Protein AF-A0A7V3LJL8-F1 (afdb_monomer)

Nearest PDB structures (foldseek):
  1vhk-assembly3_C  TM=8.550E-01  e=1.573E-13  Bacillus subtilis
  4l69-assembly1_A-2  TM=7.587E-01  e=9.728E-15  Mycobacterium tuberculosis
  5vm8-assembly3_A  TM=7.922E-01  e=2.426E-13  Neisseria gonorrhoeae
  4e8b-assembly1_A  TM=8.098E-01  e=1.071E-12  Escherichia coli K-12
  5o96-assembly4_G  TM=8.248E-01  e=3.689E-12  Legionella pneumophila

Structure (mmCIF, N/CA/C/O backbone):
data_AF-A0A7V3LJL8-F1
#
_entry.id   AF-A0A7V3LJL8-F1
#
loop_
_atom_site.group_PDB
_atom_site.id
_atom_site.type_symbol
_atom_site.label_atom_id
_atom_site.label_alt_id
_atom_site.label_comp_id
_atom_site.label_asym_id
_atom_site.label_entity_id
_atom_site.label_seq_id
_atom_site.pdbx_PDB_ins_code
_atom_site.Cartn_x
_atom_site.Cartn_y
_atom_site.Cartn_z
_atom_site.occupancy
_atom_site.B_iso_or_equiv
_atom_site.auth_seq_id
_atom_site.auth_comp_id
_atom_site.auth_asym_id
_atom_site.auth_atom_id
_atom_site.pdbx_PDB_model_num
ATOM 1 N N . MET A 1 1 ? -25.987 12.027 4.371 1.00 33.78 1 MET A N 1
ATOM 2 C CA . MET A 1 1 ? -24.586 12.313 4.000 1.00 33.78 1 MET A CA 1
ATOM 3 C C . MET A 1 1 ? -23.706 11.423 4.854 1.00 33.78 1 MET A C 1
ATOM 5 O O . MET A 1 1 ? -23.723 11.593 6.065 1.00 33.78 1 MET A O 1
ATOM 9 N N . ALA A 1 2 ? -23.038 10.425 4.272 1.00 43.59 2 ALA A N 1
ATOM 10 C CA . ALA A 1 2 ? -22.059 9.642 5.019 1.00 43.59 2 ALA A CA 1
ATOM 11 C C . ALA A 1 2 ? -20.874 10.567 5.322 1.00 43.59 2 ALA A C 1
ATOM 13 O O . ALA A 1 2 ? -20.178 10.996 4.404 1.00 43.59 2 ALA A O 1
ATOM 14 N N . GLY A 1 3 ? -20.735 10.969 6.585 1.00 59.78 3 GLY A N 1
ATOM 15 C CA . GLY A 1 3 ? -19.611 11.782 7.033 1.00 59.78 3 GLY A CA 1
ATOM 16 C C . GLY A 1 3 ? -18.292 11.046 6.811 1.00 59.78 3 GLY A C 1
ATOM 17 O O . GLY A 1 3 ? -18.249 9.816 6.769 1.00 59.78 3 GLY A O 1
ATOM 18 N N . PHE A 1 4 ? -17.217 11.811 6.658 1.00 69.56 4 PHE A N 1
ATOM 19 C CA . PHE A 1 4 ? -15.859 11.284 6.668 1.00 69.56 4 PHE A CA 1
ATOM 20 C C . PHE A 1 4 ? -15.639 10.469 7.954 1.00 69.56 4 PHE A C 1
ATOM 22 O O . PHE A 1 4 ? -15.676 11.027 9.049 1.00 69.56 4 PHE A O 1
ATOM 29 N N . CYS A 1 5 ? -15.453 9.154 7.819 1.00 84.81 5 CYS A N 1
ATOM 30 C CA . CYS A 1 5 ? -15.129 8.264 8.930 1.00 84.81 5 CYS A CA 1
ATOM 31 C C . CYS A 1 5 ? -13.628 7.949 8.858 1.00 84.81 5 CYS A C 1
ATOM 33 O O . CYS A 1 5 ? -13.206 7.296 7.897 1.00 84.81 5 CYS A O 1
ATOM 35 N N . PRO A 1 6 ? -12.805 8.448 9.795 1.00 90.50 6 PRO A N 1
ATOM 36 C CA . PRO A 1 6 ? -11.363 8.258 9.740 1.00 90.50 6 PRO A CA 1
ATOM 37 C C . PRO A 1 6 ? -10.992 6.793 9.958 1.00 90.50 6 PRO A C 1
ATOM 39 O O . PRO A 1 6 ? -11.609 6.113 10.776 1.00 90.50 6 PRO A O 1
ATOM 42 N N . ARG A 1 7 ? -9.957 6.325 9.254 1.00 91.81 7 ARG A N 1
ATOM 43 C CA . ARG A 1 7 ? -9.469 4.946 9.325 1.00 91.81 7 ARG A CA 1
ATOM 44 C C . ARG A 1 7 ? -8.076 4.873 9.941 1.00 91.81 7 ARG A C 1
ATOM 46 O O . ARG A 1 7 ? -7.181 5.620 9.546 1.00 91.81 7 ARG A O 1
ATOM 53 N N . PHE A 1 8 ? -7.890 3.934 10.860 1.00 91.44 8 PHE A N 1
ATOM 54 C CA . PHE A 1 8 ? -6.615 3.637 11.510 1.00 91.44 8 PHE A CA 1
ATOM 55 C C . PHE A 1 8 ? -6.214 2.181 11.266 1.00 91.44 8 PHE A C 1
ATOM 57 O O . PHE A 1 8 ? -7.071 1.319 11.081 1.00 91.44 8 PHE A O 1
ATOM 64 N N . PHE A 1 9 ? -4.912 1.908 11.273 1.00 88.00 9 PHE A N 1
ATOM 65 C CA . PHE A 1 9 ? -4.371 0.552 11.193 1.00 88.00 9 PHE A CA 1
ATOM 66 C C . PHE A 1 9 ? -3.756 0.208 12.551 1.00 88.00 9 PHE A C 1
ATOM 68 O O . PHE A 1 9 ? -2.971 0.995 13.078 1.00 88.00 9 PHE A O 1
ATOM 75 N N . VAL A 1 10 ? -4.109 -0.943 13.123 1.00 85.00 10 VAL A N 1
ATOM 76 C CA . VAL A 1 10 ? -3.563 -1.411 14.410 1.00 85.00 10 VAL A CA 1
ATOM 77 C C . VAL A 1 10 ? -2.999 -2.826 14.272 1.00 85.00 10 VAL A C 1
ATOM 79 O O . VAL A 1 10 ? -3.445 -3.604 13.429 1.00 85.00 10 VAL A O 1
ATOM 82 N N . GLY A 1 11 ? -2.009 -3.155 15.104 1.00 70.25 11 GLY A N 1
ATOM 83 C CA . GLY A 1 11 ? -1.205 -4.377 14.977 1.00 70.25 11 GLY A CA 1
ATOM 84 C C . GLY A 1 11 ? 0.049 -4.162 14.126 1.00 70.25 11 GLY A C 1
ATOM 85 O O . GLY A 1 11 ? 0.432 -3.019 13.867 1.00 70.25 11 GLY A O 1
ATOM 86 N N . GLU A 1 12 ? 0.705 -5.247 13.704 1.00 51.09 12 GLU A N 1
ATOM 87 C CA . GLU A 1 12 ? 1.819 -5.183 12.750 1.00 51.09 12 GLU A CA 1
ATOM 88 C C . GLU A 1 12 ? 1.298 -4.727 11.384 1.00 51.09 12 GLU A C 1
ATOM 90 O O . GLU A 1 12 ? 0.980 -5.504 10.486 1.00 51.09 12 GLU A O 1
ATOM 95 N N . VAL A 1 13 ? 1.180 -3.413 11.226 1.00 46.38 13 VAL A N 1
ATOM 96 C CA . VAL A 1 13 ? 1.091 -2.789 9.915 1.00 46.38 13 VAL A CA 1
ATOM 97 C C . VAL A 1 13 ? 2.431 -3.087 9.266 1.00 46.38 13 VAL A C 1
ATOM 99 O O . VAL A 1 13 ? 3.450 -2.697 9.830 1.00 46.38 13 VAL A O 1
ATOM 102 N N . GLY A 1 14 ? 2.439 -3.814 8.148 1.00 42.78 14 GLY A N 1
ATOM 103 C CA . GLY A 1 14 ? 3.633 -4.217 7.402 1.00 42.78 14 GLY A CA 1
ATOM 104 C C . GLY A 1 14 ? 4.464 -3.034 6.893 1.00 42.78 14 GLY A C 1
ATOM 105 O O . GLY A 1 14 ? 4.612 -2.833 5.696 1.00 42.78 14 GLY A O 1
ATOM 106 N N . ALA A 1 15 ? 5.051 -2.271 7.811 1.00 36.53 15 ALA A N 1
ATOM 107 C CA . ALA A 1 15 ? 6.138 -1.327 7.614 1.00 36.53 15 ALA A CA 1
ATOM 108 C C . ALA A 1 15 ? 7.482 -2.074 7.534 1.00 36.53 15 ALA A C 1
ATOM 110 O O . ALA A 1 15 ? 8.538 -1.512 7.823 1.00 36.53 15 ALA A O 1
ATOM 111 N N . GLY A 1 16 ? 7.431 -3.362 7.184 1.00 42.03 16 GLY A N 1
ATOM 112 C CA . GLY A 1 16 ? 8.593 -4.196 6.977 1.00 42.03 16 GLY A CA 1
ATOM 113 C C . GLY A 1 16 ? 9.405 -3.714 5.782 1.00 42.03 16 GLY A C 1
ATOM 114 O O . GLY A 1 16 ? 8.912 -3.044 4.868 1.00 42.03 16 GLY A O 1
ATOM 115 N N . ARG A 1 17 ? 10.686 -4.077 5.810 1.00 45.56 17 ARG A N 1
ATOM 116 C CA . ARG A 1 17 ? 11.587 -4.070 4.656 1.00 45.56 17 ARG A CA 1
ATOM 117 C C . ARG A 1 17 ? 10.858 -4.674 3.448 1.00 45.56 17 ARG A C 1
ATOM 119 O O . ARG A 1 17 ? 10.002 -5.540 3.623 1.00 45.56 17 ARG A O 1
ATOM 126 N N . PHE A 1 18 ? 11.173 -4.203 2.239 1.00 52.50 18 PHE A N 1
ATOM 127 C CA . PHE A 1 18 ? 10.646 -4.835 1.027 1.00 52.50 18 PHE A CA 1
ATOM 128 C C . PHE A 1 18 ? 10.896 -6.346 1.136 1.00 52.50 18 PHE A C 1
ATOM 130 O O . PHE A 1 18 ? 12.023 -6.709 1.482 1.00 52.50 18 PHE A O 1
ATOM 137 N N . PRO A 1 19 ? 9.866 -7.192 0.983 1.00 53.38 19 PRO A N 1
ATOM 138 C CA . PRO A 1 19 ? 9.959 -8.579 1.409 1.00 53.38 19 PRO A CA 1
ATOM 139 C C . PRO A 1 19 ? 11.101 -9.298 0.685 1.00 53.38 19 PRO A C 1
ATOM 141 O O . PRO A 1 19 ? 11.120 -9.357 -0.545 1.00 53.38 19 PRO A O 1
ATOM 144 N N . GLU A 1 20 ? 12.052 -9.828 1.460 1.00 50.09 20 GLU A N 1
ATOM 145 C CA . GLU A 1 20 ? 13.014 -10.823 0.980 1.00 50.09 20 GLU A CA 1
ATOM 146 C C . GLU A 1 20 ? 12.287 -12.171 0.831 1.00 50.09 20 GLU A C 1
ATOM 148 O O . GLU A 1 20 ? 11.400 -12.471 1.632 1.00 50.09 20 GLU A O 1
ATOM 153 N N . GLU A 1 21 ? 12.651 -12.899 -0.233 1.00 45.06 21 GLU A N 1
ATOM 154 C CA . GLU A 1 21 ? 12.416 -14.307 -0.638 1.00 45.06 21 GLU A CA 1
ATOM 155 C C . GLU A 1 21 ? 11.093 -15.021 -0.252 1.00 45.06 21 GLU A C 1
ATOM 157 O O . GLU A 1 21 ? 10.469 -15.634 -1.115 1.00 45.06 21 GLU A O 1
ATOM 162 N N . GLU A 1 22 ? 10.599 -14.903 0.982 1.00 33.22 22 GLU A N 1
ATOM 163 C CA . GLU A 1 22 ? 9.463 -15.658 1.540 1.00 33.22 22 GLU A CA 1
ATOM 164 C C . GLU A 1 22 ? 8.326 -14.783 2.118 1.00 33.22 22 GLU A C 1
ATOM 166 O O . GLU A 1 22 ? 7.258 -15.295 2.450 1.00 33.22 22 GLU A O 1
ATOM 171 N N . ALA A 1 23 ? 8.501 -13.458 2.217 1.00 49.03 23 ALA A N 1
ATOM 172 C CA . ALA A 1 23 ? 7.589 -12.574 2.966 1.00 49.03 23 ALA A CA 1
ATOM 173 C C . ALA A 1 23 ? 6.604 -11.754 2.108 1.00 49.03 23 ALA A C 1
ATOM 175 O O . ALA A 1 23 ? 5.991 -10.798 2.594 1.00 49.03 23 ALA A O 1
ATOM 176 N N . TRP A 1 24 ? 6.447 -12.073 0.819 1.00 51.16 24 TRP A N 1
ATOM 177 C CA . TRP A 1 24 ? 5.453 -11.387 -0.007 1.00 51.16 24 TRP A CA 1
ATOM 178 C C . TRP A 1 24 ? 4.052 -11.729 0.499 1.00 51.16 24 TRP A C 1
ATOM 180 O O . TRP A 1 24 ? 3.713 -12.916 0.521 1.00 51.16 24 TRP A O 1
ATOM 190 N N . PRO A 1 25 ? 3.206 -10.734 0.845 1.00 49.41 25 PRO A N 1
ATOM 191 C CA . PRO A 1 25 ? 1.831 -11.007 1.230 1.00 49.41 25 PRO A CA 1
ATOM 192 C C . PRO A 1 25 ? 1.204 -11.899 0.165 1.00 49.41 25 PRO A C 1
ATOM 194 O O . PRO A 1 25 ? 1.358 -11.631 -1.038 1.00 49.41 25 PRO A O 1
ATOM 197 N N . ALA A 1 26 ? 0.548 -12.983 0.583 1.00 47.81 26 ALA A N 1
ATOM 198 C CA . ALA A 1 26 ? -0.178 -13.829 -0.349 1.00 47.81 26 ALA A CA 1
ATOM 199 C C . ALA A 1 26 ? -1.058 -12.920 -1.217 1.00 47.81 26 ALA A C 1
ATOM 201 O O . ALA A 1 26 ? -1.724 -12.011 -0.703 1.00 47.81 26 ALA A O 1
ATOM 202 N N . ALA A 1 27 ? -1.009 -13.104 -2.541 1.00 50.69 27 ALA A N 1
ATOM 203 C CA . ALA A 1 27 ? -2.066 -12.542 -3.366 1.00 50.69 27 ALA A CA 1
ATOM 204 C C . ALA A 1 27 ? -3.384 -13.014 -2.745 1.00 50.69 27 ALA A C 1
ATOM 206 O O . ALA A 1 27 ? -3.452 -14.156 -2.284 1.00 50.69 27 ALA A O 1
ATOM 207 N N . LEU A 1 28 ? -4.401 -12.151 -2.689 1.00 49.66 28 LEU A N 1
ATOM 208 C CA . LEU A 1 28 ? -5.755 -12.554 -2.296 1.00 49.66 28 LEU A CA 1
ATOM 209 C C . LEU A 1 28 ? -6.345 -13.398 -3.444 1.00 49.66 28 LEU A C 1
ATOM 211 O O . LEU A 1 28 ? -7.325 -13.032 -4.089 1.00 49.66 28 LEU A O 1
ATOM 215 N N . GLY A 1 29 ? -5.635 -14.472 -3.776 1.00 37.47 29 GLY A N 1
ATOM 216 C CA . GLY A 1 29 ? -5.977 -15.499 -4.718 1.00 37.47 29 GLY A CA 1
ATOM 217 C C . GLY A 1 29 ? -6.835 -16.496 -3.974 1.00 37.47 29 GLY A C 1
ATOM 218 O O . GLY A 1 29 ? -6.430 -17.046 -2.955 1.00 37.47 29 GLY A O 1
ATOM 219 N N . ASP A 1 30 ? -8.011 -16.691 -4.543 1.00 34.47 30 ASP A N 1
ATOM 220 C CA . ASP A 1 30 ? -9.077 -17.569 -4.106 1.00 34.47 30 ASP A CA 1
ATOM 221 C C . ASP A 1 30 ? -9.997 -16.994 -3.018 1.00 34.47 30 ASP A C 1
ATOM 223 O O . ASP A 1 30 ? -9.711 -16.924 -1.824 1.00 34.47 30 ASP A O 1
ATOM 227 N N . SER A 1 31 ? -11.190 -16.622 -3.478 1.00 37.78 31 SER A N 1
ATOM 228 C CA . SER A 1 31 ? -12.394 -16.272 -2.718 1.00 37.78 31 SER A CA 1
ATOM 229 C C . SER A 1 31 ? -12.938 -17.428 -1.855 1.00 37.78 31 SER A C 1
ATOM 231 O O . SER A 1 31 ? -14.124 -17.463 -1.542 1.00 37.78 31 SER A O 1
ATOM 233 N N . SER A 1 32 ? -12.088 -18.386 -1.487 1.00 36.09 32 SER A N 1
ATOM 234 C CA . SER A 1 32 ? -12.390 -19.541 -0.643 1.00 36.09 32 SER A CA 1
ATOM 235 C C . SER A 1 32 ? -11.765 -19.438 0.753 1.00 36.09 32 SER A C 1
ATOM 237 O O . SER A 1 32 ? -12.108 -20.236 1.625 1.00 36.09 32 SER A O 1
ATOM 239 N N . MET A 1 33 ? -10.923 -18.431 1.028 1.00 40.50 33 MET A N 1
ATOM 240 C CA . MET A 1 33 ? -10.565 -18.105 2.408 1.00 40.50 33 MET A CA 1
ATOM 241 C C . MET A 1 33 ? -11.749 -17.414 3.078 1.00 40.50 33 MET A C 1
ATOM 243 O O . MET A 1 33 ? -11.857 -16.188 3.097 1.00 40.50 33 MET A O 1
ATOM 247 N N . SER A 1 34 ? -12.642 -18.221 3.656 1.00 43.00 34 SER A N 1
ATOM 248 C CA . SER A 1 34 ? -13.431 -17.777 4.798 1.00 43.00 34 SER A CA 1
ATOM 249 C C . SER A 1 34 ? -12.449 -17.116 5.757 1.00 43.00 34 SER A C 1
ATOM 251 O O . SER A 1 34 ? -11.537 -17.788 6.238 1.00 43.00 34 SER A O 1
ATOM 253 N N . ASP A 1 35 ? -12.570 -15.806 5.961 1.00 54.34 35 ASP A N 1
ATOM 254 C CA . ASP A 1 35 ? -11.758 -15.050 6.909 1.00 54.34 35 ASP A CA 1
ATOM 255 C C . ASP A 1 35 ? -12.125 -15.541 8.322 1.00 54.34 35 ASP A C 1
ATOM 257 O O . ASP A 1 35 ? -12.923 -14.930 9.033 1.00 54.34 35 ASP A O 1
ATOM 261 N N . SER A 1 36 ? -11.589 -16.715 8.676 1.00 55.03 36 SER A N 1
ATOM 262 C CA . SER A 1 36 ? -11.795 -17.464 9.917 1.00 55.03 36 SER A CA 1
ATOM 263 C C . SER A 1 36 ? -11.071 -16.820 11.092 1.00 55.03 36 SER A C 1
ATOM 265 O O . SER A 1 36 ? -10.983 -17.411 12.169 1.00 55.03 36 SER A O 1
ATOM 267 N N . SER A 1 37 ? -10.522 -15.621 10.882 1.00 66.94 37 SER A N 1
ATOM 268 C CA . SER A 1 37 ? -10.014 -14.777 11.946 1.00 66.94 37 SER A CA 1
ATOM 269 C C . SER A 1 37 ? -11.141 -14.560 12.958 1.00 66.94 37 SER A C 1
ATOM 271 O O . SER A 1 37 ? -12.260 -14.213 12.551 1.00 66.94 37 SER A O 1
ATOM 273 N N . PRO A 1 38 ? -10.876 -14.776 14.258 1.00 80.81 38 PRO A N 1
ATOM 274 C CA . PRO A 1 38 ? -11.886 -14.596 15.287 1.00 80.81 38 PRO A CA 1
ATOM 275 C C . PRO A 1 38 ? -12.440 -13.172 15.223 1.00 80.81 38 PRO A C 1
ATOM 277 O O . PRO A 1 38 ? -11.699 -12.218 14.977 1.00 80.81 38 PRO A O 1
ATOM 280 N N . ASP A 1 39 ? -13.748 -13.028 15.431 1.00 88.00 39 ASP A N 1
ATOM 281 C CA . ASP A 1 39 ? -14.355 -11.710 15.575 1.00 88.00 39 ASP A CA 1
ATOM 282 C C . ASP A 1 39 ? -13.770 -11.026 16.818 1.00 88.00 39 ASP A C 1
ATOM 284 O O . ASP A 1 39 ? -13.850 -11.548 17.931 1.00 88.00 39 ASP A O 1
ATOM 288 N N . LEU A 1 40 ? -13.142 -9.869 16.608 1.00 92.00 40 LEU A N 1
ATOM 289 C CA . LEU A 1 40 ? -12.489 -9.084 17.655 1.00 92.00 40 LEU A CA 1
ATOM 290 C C . LEU A 1 40 ? -13.421 -8.015 18.246 1.00 92.00 40 LEU A C 1
ATOM 292 O O . LEU A 1 40 ? -12.968 -7.146 18.991 1.00 92.00 40 LEU A O 1
ATOM 296 N N . THR A 1 41 ? -14.713 -8.043 17.914 1.00 94.12 41 THR A N 1
ATOM 297 C CA . THR A 1 41 ? -15.715 -7.133 18.478 1.00 94.12 41 THR A CA 1
ATOM 298 C C . THR A 1 41 ? -15.661 -7.131 20.013 1.00 94.12 41 THR A C 1
ATOM 300 O O . THR A 1 41 ? -15.602 -8.176 20.657 1.00 94.12 41 THR A O 1
ATOM 303 N N . GLY A 1 42 ? -15.657 -5.936 20.606 1.00 92.94 42 GLY A N 1
ATOM 304 C CA . GLY A 1 42 ? -15.509 -5.706 22.043 1.00 92.94 42 GLY A CA 1
ATOM 305 C C . GLY A 1 42 ? -14.062 -5.563 22.529 1.00 92.94 42 GLY A C 1
ATOM 306 O O . GLY A 1 42 ? -13.857 -5.147 23.667 1.00 92.94 42 GLY A O 1
ATOM 307 N N . GLN A 1 43 ? -13.057 -5.861 21.699 1.00 93.88 43 GLN A N 1
ATOM 308 C CA . GLN A 1 43 ? -11.651 -5.665 22.068 1.00 93.88 43 GLN A CA 1
ATOM 309 C C . GLN A 1 43 ? -11.210 -4.204 21.926 1.00 93.88 43 GLN A C 1
ATOM 311 O O . GLN A 1 43 ? -11.778 -3.428 21.152 1.00 93.88 43 GLN A O 1
ATOM 316 N N . GLU A 1 44 ? -10.157 -3.844 22.660 1.00 93.62 44 GLU A N 1
ATOM 317 C CA . GLU A 1 44 ? -9.528 -2.528 22.599 1.00 93.62 44 GLU A CA 1
ATOM 318 C C . GLU A 1 44 ? -8.121 -2.597 22.015 1.00 93.62 44 GLU A C 1
ATOM 320 O O . GLU A 1 44 ? -7.334 -3.483 22.350 1.00 93.62 44 GLU A O 1
ATOM 325 N N . PHE A 1 45 ? -7.776 -1.596 21.209 1.00 93.44 45 PHE A N 1
ATOM 326 C CA . PHE A 1 45 ? -6.439 -1.430 20.652 1.00 93.44 45 PHE A CA 1
ATOM 327 C C . PHE A 1 45 ? -5.901 -0.037 20.957 1.00 93.44 45 PHE A C 1
ATOM 329 O O . PHE A 1 45 ? -6.626 0.957 20.881 1.00 93.44 45 PHE A O 1
ATOM 336 N N . ALA A 1 46 ? -4.613 0.042 21.287 1.00 91.81 46 ALA A N 1
ATOM 337 C CA . ALA A 1 46 ? -3.911 1.314 21.384 1.00 91.81 46 ALA A CA 1
ATOM 338 C C . ALA A 1 46 ? -3.527 1.800 19.980 1.00 91.81 46 ALA A C 1
ATOM 340 O O . ALA A 1 46 ? -2.987 1.038 19.176 1.00 91.81 46 ALA A O 1
ATOM 341 N N . LEU A 1 47 ? -3.783 3.075 19.694 1.00 89.56 47 LEU A N 1
ATOM 342 C CA . LEU A 1 47 ? -3.274 3.716 18.488 1.00 89.56 47 LEU A CA 1
ATOM 343 C C . LEU A 1 47 ? -1.775 3.990 18.642 1.00 89.56 47 LEU A C 1
ATOM 345 O O . LEU A 1 47 ? -1.298 4.350 19.720 1.00 89.56 47 LEU A O 1
ATOM 349 N N . SER A 1 48 ? -1.034 3.868 17.539 1.00 86.31 48 SER A N 1
ATOM 350 C CA . SER A 1 48 ? 0.367 4.294 17.487 1.00 86.31 48 SER A CA 1
ATOM 351 C C . SER A 1 48 ? 0.493 5.789 17.805 1.00 86.31 48 SER A C 1
ATOM 353 O O . SER A 1 48 ? -0.450 6.554 17.602 1.00 86.31 48 SER A O 1
ATOM 355 N N . GLY A 1 49 ? 1.663 6.249 18.264 1.00 84.94 49 GLY A N 1
ATOM 356 C CA . GLY A 1 49 ? 1.859 7.662 18.624 1.00 84.94 49 GLY A CA 1
ATOM 357 C C . GLY A 1 49 ? 1.518 8.644 17.491 1.00 84.94 49 GLY A C 1
ATOM 358 O O . GLY A 1 49 ? 0.963 9.716 17.740 1.00 84.94 49 GLY A O 1
ATOM 359 N N . THR A 1 50 ? 1.777 8.264 16.236 1.00 82.62 50 THR A N 1
ATOM 360 C CA . THR A 1 50 ? 1.406 9.055 15.053 1.00 82.62 50 THR A CA 1
ATOM 361 C C . THR A 1 50 ? -0.101 9.070 14.810 1.00 82.62 50 THR A C 1
ATOM 363 O O . THR A 1 50 ? -0.658 10.136 14.547 1.00 82.62 50 THR A O 1
ATOM 366 N N . ASP A 1 51 ? -0.773 7.925 14.942 1.00 87.62 51 ASP A N 1
ATOM 367 C CA . ASP A 1 51 ? -2.221 7.813 14.732 1.00 87.62 51 ASP A CA 1
ATOM 368 C C . ASP A 1 51 ? -3.009 8.482 15.862 1.00 87.62 51 ASP A C 1
ATOM 370 O O . ASP A 1 51 ? -3.985 9.183 15.604 1.00 87.62 51 ASP A O 1
ATOM 374 N N . ALA A 1 52 ? -2.525 8.368 17.098 1.00 89.50 52 ALA A N 1
ATOM 375 C CA . ALA A 1 52 ? -3.031 9.080 18.264 1.00 89.50 52 ALA A CA 1
ATOM 376 C C . ALA A 1 52 ? -2.941 10.605 18.080 1.00 89.50 52 ALA A C 1
ATOM 378 O O . ALA A 1 52 ? -3.916 11.327 18.302 1.00 89.50 52 ALA A O 1
ATOM 379 N N . HIS A 1 53 ? -1.785 11.107 17.628 1.00 87.12 53 HIS A N 1
ATOM 380 C CA . HIS A 1 53 ? -1.616 12.528 17.326 1.00 87.12 53 HIS A CA 1
ATOM 381 C C . HIS A 1 53 ? -2.566 12.981 16.211 1.00 87.12 53 HIS A C 1
ATOM 383 O O . HIS A 1 53 ? -3.221 14.015 16.346 1.00 87.12 53 HIS A O 1
ATOM 389 N N . HIS A 1 54 ? -2.677 12.205 15.129 1.00 86.50 54 HIS A N 1
ATOM 390 C CA . HIS A 1 54 ? -3.579 12.511 14.022 1.00 86.50 54 HIS A CA 1
ATOM 391 C C . HIS A 1 54 ? -5.046 12.566 14.483 1.00 86.50 54 HIS A C 1
ATOM 393 O O . HIS A 1 54 ? -5.734 13.552 14.214 1.00 86.50 54 HIS A O 1
ATOM 399 N N . ALA A 1 55 ? -5.496 11.576 15.260 1.00 88.44 55 ALA A N 1
ATOM 400 C CA . ALA A 1 55 ? -6.844 11.516 15.818 1.00 88.44 55 ALA A CA 1
ATOM 401 C C . ALA A 1 55 ? -7.178 12.750 16.675 1.00 88.44 55 ALA A C 1
ATOM 403 O O . ALA A 1 55 ? -8.192 13.406 16.447 1.00 88.44 55 ALA A O 1
ATOM 404 N N . LEU A 1 56 ? -6.312 13.109 17.628 1.00 90.62 56 LEU A N 1
ATOM 405 C CA . LEU A 1 56 ? -6.616 14.158 18.608 1.00 90.62 56 LEU A CA 1
ATOM 406 C C . LEU A 1 56 ? -6.299 15.580 18.133 1.00 90.62 56 LEU A C 1
ATOM 408 O O . LEU A 1 56 ? -6.984 16.527 18.518 1.00 90.62 56 LEU A O 1
ATOM 412 N N . ARG A 1 57 ? -5.231 15.775 17.352 1.00 88.31 57 ARG A N 1
ATOM 413 C CA . ARG A 1 57 ? -4.738 17.120 16.998 1.00 88.31 57 ARG A CA 1
ATOM 414 C C . ARG A 1 57 ? -5.192 17.575 15.621 1.00 88.31 57 ARG A C 1
ATOM 416 O O . ARG A 1 57 ? -5.505 18.754 15.460 1.00 88.31 57 ARG A O 1
ATOM 423 N N . VAL A 1 58 ? -5.245 16.659 14.657 1.00 87.19 58 VAL A N 1
ATOM 424 C CA . VAL A 1 58 ? -5.624 16.974 13.273 1.00 87.19 58 VAL A CA 1
ATOM 425 C C . VAL A 1 58 ? -7.127 16.807 13.092 1.00 87.19 58 VAL A C 1
ATOM 427 O O . VAL A 1 58 ? -7.810 17.768 12.752 1.00 87.19 58 VAL A O 1
ATOM 430 N N . LEU A 1 59 ? -7.648 15.618 13.402 1.00 88.56 59 LEU A N 1
ATOM 431 C CA . LEU A 1 59 ? -9.072 15.299 13.267 1.00 88.56 59 LEU A CA 1
ATOM 432 C C . LEU A 1 59 ? -9.916 15.797 14.446 1.00 88.56 59 LEU A C 1
ATOM 434 O O . LEU A 1 59 ? -11.126 15.945 14.310 1.00 88.56 59 LEU A O 1
ATOM 438 N N . ARG A 1 60 ? -9.271 16.101 15.582 1.00 91.06 60 ARG A N 1
ATOM 439 C CA . ARG A 1 60 ? -9.901 16.619 16.811 1.00 91.06 60 ARG A CA 1
ATOM 440 C C . ARG A 1 60 ? -11.003 15.710 17.361 1.00 91.06 60 ARG A C 1
ATOM 442 O O . ARG A 1 60 ? -11.973 16.205 17.936 1.00 91.06 60 ARG A O 1
ATOM 449 N N . LEU A 1 61 ? -10.819 14.401 17.200 1.00 90.88 61 LEU A N 1
ATOM 450 C CA . LEU A 1 61 ? -11.726 13.390 17.722 1.00 90.88 61 LEU A CA 1
ATOM 451 C C . LEU A 1 61 ? -11.741 13.413 19.254 1.00 90.88 61 LEU A C 1
ATOM 453 O O . LEU A 1 61 ? -10.731 13.690 19.908 1.00 90.88 61 LEU A O 1
ATOM 457 N N . ARG A 1 62 ? -12.899 13.102 19.822 1.00 91.00 62 ARG A N 1
ATOM 458 C CA . ARG A 1 62 ? -13.170 12.999 21.255 1.00 91.00 62 ARG A CA 1
ATOM 459 C C . ARG A 1 62 ? -13.589 11.577 21.603 1.00 91.00 62 ARG A C 1
ATOM 461 O O . ARG A 1 62 ? -13.953 10.788 20.736 1.00 91.00 62 ARG A O 1
ATOM 468 N N . GLY A 1 63 ? -13.549 11.252 22.894 1.00 92.94 63 GLY A N 1
ATOM 469 C CA . GLY A 1 63 ? -14.095 9.986 23.373 1.00 92.94 63 GLY A CA 1
ATOM 470 C C . GLY A 1 63 ? -15.562 9.836 22.959 1.00 92.94 63 GLY A C 1
ATOM 471 O O . GLY A 1 63 ? -16.350 10.761 23.148 1.00 92.94 63 GLY A O 1
ATOM 472 N N . GLY A 1 64 ? -15.902 8.686 22.384 1.00 92.38 64 GLY A N 1
ATOM 473 C CA . GLY A 1 64 ? -17.205 8.386 21.793 1.00 92.38 64 GLY A CA 1
ATOM 474 C C . GLY A 1 64 ? -17.294 8.624 20.282 1.00 92.38 64 GLY A C 1
ATOM 475 O O . GLY A 1 64 ? -18.204 8.080 19.658 1.00 92.38 64 GLY A O 1
ATOM 476 N N . ASP A 1 65 ? -16.359 9.364 19.674 1.00 94.25 65 ASP A N 1
ATOM 477 C CA . ASP A 1 65 ? -16.375 9.583 18.225 1.00 94.25 65 ASP A CA 1
ATOM 478 C C . ASP A 1 65 ? -16.094 8.281 17.466 1.00 94.25 65 ASP A C 1
ATOM 480 O O . ASP A 1 65 ? -15.268 7.458 17.874 1.00 94.25 65 ASP A O 1
ATOM 484 N N . MET A 1 66 ? -16.789 8.106 16.341 1.00 94.81 66 MET A N 1
ATOM 485 C CA . MET A 1 66 ? -16.674 6.917 15.503 1.00 94.81 66 MET A CA 1
ATOM 486 C C . MET A 1 66 ? -15.448 6.974 14.587 1.00 94.81 66 MET A C 1
ATOM 488 O O . MET A 1 66 ? -15.120 8.013 14.012 1.00 94.81 66 MET A O 1
ATOM 492 N N . CYS A 1 67 ? -14.820 5.820 14.393 1.00 94.06 67 CYS A N 1
ATOM 493 C CA . CYS A 1 67 ? -13.764 5.603 13.414 1.00 94.06 67 CYS A CA 1
ATOM 494 C C . CYS A 1 67 ? -13.843 4.188 12.821 1.00 94.06 67 CYS A C 1
ATOM 496 O O . CYS A 1 67 ? -14.642 3.350 13.240 1.00 94.06 67 CYS A O 1
ATOM 498 N N . GLU A 1 68 ? -13.012 3.926 11.819 1.00 94.44 68 GLU A N 1
ATOM 499 C CA . GLU A 1 68 ? -12.758 2.596 11.281 1.00 94.44 68 GLU A CA 1
ATOM 500 C C . GLU A 1 68 ? -11.372 2.122 11.728 1.00 94.44 68 GLU A C 1
ATOM 502 O O . GLU A 1 68 ? -10.406 2.889 11.740 1.00 94.44 68 GLU A O 1
ATOM 507 N N . VAL A 1 69 ? -11.257 0.844 12.073 1.00 92.81 69 VAL A N 1
ATOM 508 C CA . VAL A 1 69 ? -9.993 0.226 12.481 1.00 92.81 69 VAL A CA 1
ATOM 509 C C . VAL A 1 69 ? -9.759 -1.013 11.636 1.00 92.81 69 VAL A C 1
ATOM 511 O O . VAL A 1 69 ? -10.619 -1.889 11.556 1.00 92.81 69 VAL A O 1
ATOM 514 N N . VAL A 1 70 ? -8.595 -1.079 10.999 1.00 90.44 70 VAL A N 1
ATOM 515 C CA . VAL A 1 70 ? -8.136 -2.251 10.255 1.00 90.44 70 VAL A CA 1
ATOM 516 C C . VAL A 1 70 ? -7.251 -3.096 11.166 1.00 90.44 70 VAL A C 1
ATOM 518 O O . VAL A 1 70 ? -6.252 -2.594 11.686 1.00 90.44 70 VAL A O 1
ATOM 521 N N . VAL A 1 71 ? -7.620 -4.367 11.337 1.00 87.75 71 VAL A N 1
ATOM 522 C CA . VAL A 1 71 ? -6.855 -5.379 12.082 1.00 87.75 71 VAL A CA 1
ATOM 523 C C . VAL A 1 71 ? -6.649 -6.581 11.165 1.00 87.75 71 VAL A C 1
ATOM 525 O O . VAL A 1 71 ? -7.611 -7.267 10.812 1.00 87.75 71 VAL A O 1
ATOM 528 N N . GLY A 1 72 ? -5.409 -6.823 10.731 1.00 81.81 72 GLY A N 1
ATOM 529 C CA . GLY A 1 72 ? -5.131 -7.825 9.698 1.00 81.81 72 GLY A CA 1
ATOM 530 C C . GLY A 1 72 ? -5.897 -7.526 8.401 1.00 81.81 72 GLY A C 1
ATOM 531 O O . GLY A 1 72 ? -5.738 -6.457 7.818 1.00 81.81 72 GLY A O 1
ATOM 532 N N . SER A 1 73 ? -6.742 -8.462 7.954 1.00 76.69 73 SER A N 1
ATOM 533 C CA . SER A 1 73 ? -7.607 -8.334 6.767 1.00 76.69 73 SER A CA 1
ATOM 534 C C . SER A 1 73 ? -9.019 -7.813 7.056 1.00 76.69 73 SER A C 1
ATOM 536 O O . SER A 1 73 ? -9.811 -7.646 6.118 1.00 76.69 73 SER A O 1
ATOM 538 N N . ALA A 1 74 ? -9.360 -7.610 8.330 1.00 86.56 74 ALA A N 1
ATOM 539 C CA . ALA A 1 74 ? -10.695 -7.239 8.776 1.00 86.56 74 ALA A CA 1
ATOM 540 C C . ALA A 1 74 ? -10.775 -5.745 9.102 1.00 86.56 74 ALA A C 1
ATOM 542 O O . ALA A 1 74 ? -9.822 -5.137 9.590 1.00 86.56 74 ALA A O 1
ATOM 543 N N . VAL A 1 75 ? -11.944 -5.159 8.853 1.00 91.00 75 VAL A N 1
ATOM 544 C CA . VAL A 1 75 ? -12.240 -3.763 9.189 1.00 91.00 75 VAL A CA 1
ATOM 545 C C . VAL A 1 75 ? -13.374 -3.744 10.192 1.00 91.00 75 VAL A C 1
ATOM 547 O O . VAL A 1 75 ? -14.350 -4.475 10.043 1.00 91.00 75 VAL A O 1
ATOM 550 N N . TYR A 1 76 ? -13.254 -2.891 11.196 1.00 93.38 76 TYR A N 1
ATOM 551 C CA . TYR A 1 76 ? -14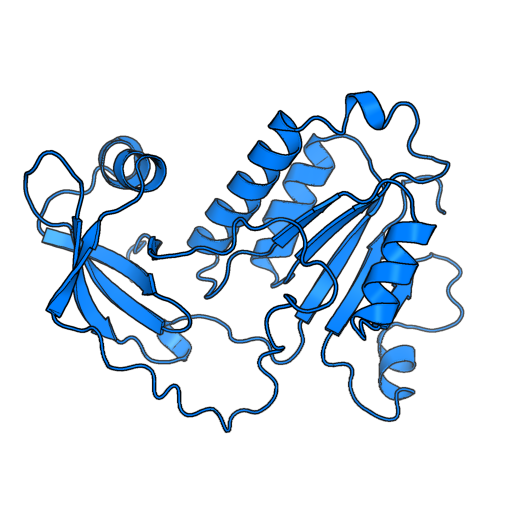.229 -2.729 12.259 1.00 93.38 76 TYR A CA 1
ATOM 552 C C . TYR A 1 76 ? -14.683 -1.279 12.325 1.00 93.38 76 TYR A C 1
ATOM 554 O O . TYR A 1 76 ? -13.869 -0.364 12.203 1.00 93.38 76 TYR A O 1
ATOM 562 N N . ALA A 1 77 ? -15.974 -1.065 12.563 1.00 94.69 77 ALA A N 1
ATOM 563 C CA . ALA A 1 77 ? -16.415 0.194 13.143 1.00 94.69 77 ALA A CA 1
ATOM 564 C C . ALA A 1 77 ? -15.968 0.211 14.605 1.00 94.69 77 ALA A C 1
ATOM 566 O O . ALA A 1 77 ? -16.130 -0.785 15.312 1.00 94.69 77 ALA A O 1
ATOM 567 N N . ALA A 1 78 ? -15.418 1.329 15.051 1.00 95.62 78 ALA A N 1
ATOM 568 C CA . ALA A 1 78 ? -14.860 1.488 16.380 1.00 95.62 78 ALA A CA 1
ATOM 569 C C . ALA A 1 78 ? -15.228 2.852 16.968 1.00 95.62 78 ALA A C 1
ATOM 571 O O . ALA A 1 78 ? -15.646 3.764 16.250 1.00 95.62 78 ALA A O 1
ATOM 572 N N . THR A 1 79 ? -15.068 2.989 18.280 1.00 96.19 79 THR A N 1
ATOM 573 C CA . THR A 1 79 ? -15.206 4.265 18.987 1.00 96.19 79 THR A CA 1
ATOM 574 C C . THR A 1 79 ? -13.921 4.611 19.717 1.00 96.19 79 THR A C 1
ATOM 576 O O . THR A 1 79 ? -13.287 3.754 20.342 1.00 96.19 79 THR A O 1
ATOM 579 N N . LEU A 1 80 ? -13.531 5.884 19.644 1.00 94.81 80 LEU A N 1
ATOM 580 C CA . LEU A 1 80 ? -12.406 6.394 20.415 1.00 94.81 80 LEU A CA 1
ATOM 581 C C . LEU A 1 80 ? -12.755 6.360 21.906 1.00 94.81 80 LEU A C 1
ATOM 583 O O . LEU A 1 80 ? -13.829 6.812 22.302 1.00 94.81 80 LEU A O 1
ATOM 587 N N . GLN A 1 81 ? -11.859 5.847 22.741 1.00 93.69 81 GLN A N 1
ATOM 588 C CA . GLN A 1 81 ? -12.087 5.802 24.182 1.00 93.69 81 GLN A CA 1
ATOM 589 C C . GLN A 1 81 ? -11.752 7.153 24.841 1.00 93.69 81 GLN A C 1
ATOM 591 O O . GLN A 1 81 ? -10.784 7.812 24.448 1.00 93.69 81 GLN A O 1
ATOM 596 N N . PRO A 1 82 ? -12.550 7.607 25.825 1.00 83.88 82 PRO A N 1
ATOM 597 C CA . PRO A 1 82 ? -12.271 8.831 26.567 1.00 83.88 82 PRO A CA 1
ATOM 598 C C . PRO A 1 82 ? -11.138 8.634 27.585 1.00 83.88 82 PRO A C 1
ATOM 600 O O . PRO A 1 82 ? -11.210 7.745 28.426 1.00 83.88 82 PRO A O 1
ATOM 603 N N . GLY A 1 83 ? -10.163 9.549 27.594 1.00 71.19 83 GLY A N 1
ATOM 604 C CA . GLY A 1 83 ? -9.169 9.667 28.669 1.00 71.19 83 GLY A CA 1
ATOM 605 C C . GLY A 1 83 ? -8.101 8.560 28.712 1.00 71.19 83 GLY A C 1
ATOM 606 O O . GLY A 1 83 ? -8.274 7.473 28.173 1.00 71.19 83 GLY A O 1
ATOM 607 N N . GLY A 1 84 ? -6.970 8.869 29.356 1.00 65.69 84 GLY A N 1
ATOM 608 C CA . GLY A 1 84 ? -5.814 7.975 29.519 1.00 65.69 84 GLY A CA 1
ATOM 609 C C . GLY A 1 84 ? -4.514 8.531 28.925 1.00 65.69 84 GLY A C 1
ATOM 610 O O . GLY A 1 84 ? -4.534 9.463 28.122 1.00 65.69 84 GLY A O 1
ATOM 611 N N . ASP A 1 85 ? -3.381 7.936 29.311 1.00 72.56 85 ASP A N 1
ATOM 612 C CA . ASP A 1 85 ? -2.048 8.288 28.784 1.00 72.56 85 ASP A CA 1
ATOM 613 C C . ASP A 1 85 ? -1.852 7.831 27.327 1.00 72.56 85 ASP A C 1
ATOM 615 O O . ASP A 1 85 ? -1.022 8.369 26.596 1.00 72.56 85 ASP A O 1
ATOM 619 N N . THR A 1 86 ? -2.630 6.833 26.893 1.00 84.00 86 THR A N 1
ATOM 620 C CA . THR A 1 86 ? -2.613 6.271 25.537 1.00 84.00 86 THR A CA 1
ATOM 621 C C . THR A 1 86 ? -3.986 6.394 24.890 1.00 84.00 86 THR A C 1
ATOM 623 O O . THR A 1 86 ? -5.012 6.163 25.525 1.00 84.00 86 THR A O 1
ATOM 626 N N . VAL A 1 87 ? -4.010 6.748 23.603 1.00 90.12 87 VAL A N 1
ATOM 627 C CA . VAL A 1 87 ? -5.253 6.844 22.831 1.00 90.12 87 VAL A CA 1
ATOM 628 C C . VAL A 1 87 ? -5.674 5.447 22.399 1.00 90.12 87 VAL A C 1
ATOM 630 O O . VAL A 1 87 ? -4.928 4.772 21.689 1.00 90.12 87 VAL A O 1
ATOM 633 N N . LYS A 1 88 ? -6.869 5.022 22.812 1.00 93.38 88 LYS A N 1
ATOM 634 C CA . LYS A 1 88 ? -7.415 3.696 22.510 1.00 93.38 88 LYS A CA 1
ATOM 635 C C . LYS A 1 88 ? -8.689 3.771 21.683 1.00 93.38 88 LYS A C 1
ATOM 637 O O . LYS A 1 88 ? -9.418 4.761 21.726 1.00 93.38 88 LYS A O 1
ATOM 642 N N . VAL A 1 89 ? -8.966 2.690 20.969 1.00 94.38 89 VAL A N 1
ATOM 643 C CA . VAL A 1 89 ? -10.200 2.460 20.213 1.00 94.38 89 VAL A CA 1
ATOM 644 C C . VAL A 1 89 ? -10.826 1.143 20.657 1.00 94.38 89 VAL A C 1
ATOM 646 O O . VAL A 1 89 ? -10.105 0.169 20.856 1.00 94.38 89 VAL A O 1
ATOM 649 N N . SER A 1 90 ? -12.151 1.112 20.807 1.00 95.62 90 SER A N 1
ATOM 650 C CA . SER A 1 90 ? -12.915 -0.112 21.086 1.00 95.62 90 SER A CA 1
ATOM 651 C C . SER A 1 90 ? -13.666 -0.546 19.835 1.00 95.62 90 SER A C 1
ATOM 653 O O . SER A 1 90 ? -14.337 0.272 19.200 1.00 95.62 90 SER A O 1
ATOM 655 N N . LEU A 1 91 ? -13.529 -1.816 19.454 1.00 95.38 91 LEU A N 1
ATOM 656 C CA . LEU A 1 91 ? -14.162 -2.371 18.260 1.00 95.38 91 LEU A CA 1
ATOM 657 C C . LEU A 1 91 ? -15.648 -2.641 18.532 1.00 95.38 91 LEU A C 1
ATOM 659 O O . LEU A 1 91 ? -15.991 -3.429 19.406 1.00 95.38 91 LEU A O 1
ATOM 663 N N . VAL A 1 92 ? -16.540 -2.008 17.770 1.00 95.19 92 VAL A N 1
ATOM 664 C CA . VAL A 1 92 ? -17.999 -2.087 17.965 1.00 95.19 92 VAL A CA 1
ATOM 665 C C . VAL A 1 92 ? -18.626 -3.203 17.141 1.00 95.19 92 VAL A C 1
ATOM 667 O O . VAL A 1 92 ? -19.515 -3.897 17.623 1.00 95.19 92 VAL A O 1
ATOM 670 N N . ARG A 1 93 ? -18.214 -3.340 15.879 1.00 93.81 93 ARG A N 1
ATOM 671 C CA . ARG A 1 93 ? -18.664 -4.421 14.993 1.00 93.81 93 ARG A CA 1
ATOM 672 C C . ARG A 1 93 ? -17.742 -4.560 13.796 1.00 93.81 93 ARG A C 1
ATOM 674 O O . ARG A 1 93 ? -17.215 -3.558 13.302 1.00 93.81 93 ARG A O 1
ATOM 681 N N . ARG A 1 94 ? -17.626 -5.775 13.270 1.00 92.38 94 ARG A N 1
ATOM 682 C CA . ARG A 1 94 ? -16.968 -6.0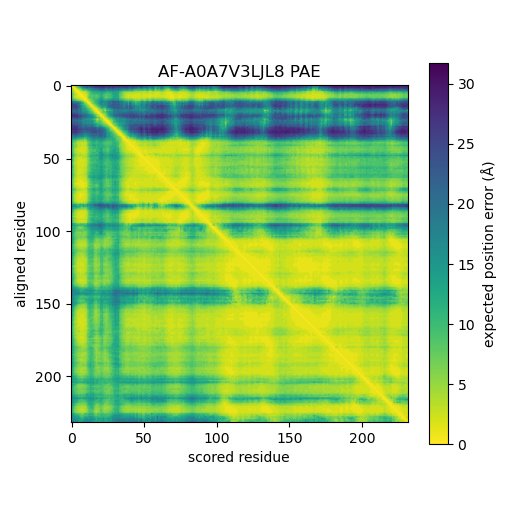31 11.986 1.00 92.38 94 ARG A CA 1
ATOM 683 C C . ARG A 1 94 ? -17.780 -5.440 10.826 1.00 92.38 94 ARG A C 1
ATOM 685 O O . ARG A 1 94 ? -19.012 -5.454 10.836 1.00 92.38 94 ARG A O 1
ATOM 692 N N . LEU A 1 95 ? -17.086 -4.884 9.839 1.00 89.81 95 LEU A N 1
ATOM 693 C CA . LEU A 1 95 ? -17.656 -4.412 8.581 1.00 89.81 95 LEU A CA 1
ATOM 694 C C . LEU A 1 95 ? -17.520 -5.495 7.505 1.00 89.81 95 LEU A C 1
ATOM 696 O O . LEU A 1 95 ? -16.488 -6.156 7.401 1.00 89.81 95 LEU A O 1
ATOM 700 N N . GLU A 1 96 ? -18.564 -5.649 6.695 1.00 83.19 96 GLU A N 1
ATOM 701 C CA . GLU A 1 96 ? -18.605 -6.586 5.567 1.00 83.19 96 GLU A CA 1
ATOM 702 C C . GLU A 1 96 ? -17.952 -5.993 4.309 1.00 83.19 96 GLU A C 1
ATOM 704 O O . GLU A 1 96 ? -17.715 -4.786 4.234 1.00 83.19 96 GLU A O 1
ATOM 709 N N . GLU A 1 97 ? -17.660 -6.837 3.315 1.00 70.75 97 GLU A N 1
ATOM 710 C CA . GLU A 1 97 ? -16.743 -6.557 2.195 1.00 70.75 97 GLU A CA 1
ATOM 711 C C . GLU A 1 97 ? -16.908 -5.178 1.546 1.00 70.75 97 GLU A C 1
ATOM 713 O O . GLU A 1 97 ? -15.944 -4.413 1.489 1.00 70.75 97 GLU A O 1
ATOM 718 N N . LEU A 1 98 ? -18.121 -4.815 1.119 1.00 69.81 98 LEU A N 1
ATOM 719 C CA . LEU A 1 98 ? -18.346 -3.541 0.428 1.00 69.81 98 LEU A CA 1
ATOM 720 C C . LEU A 1 98 ? -18.061 -2.324 1.328 1.00 69.81 98 LEU A C 1
ATOM 722 O O . LEU A 1 98 ? -17.620 -1.282 0.848 1.00 69.81 98 LEU A O 1
ATOM 726 N N . ALA A 1 99 ? -18.291 -2.455 2.637 1.00 73.12 99 ALA A N 1
ATOM 727 C CA . ALA A 1 99 ? -18.012 -1.412 3.623 1.00 73.12 99 ALA A CA 1
ATOM 728 C C . ALA A 1 99 ? -16.546 -1.421 4.096 1.00 73.12 99 ALA A C 1
ATOM 730 O O . ALA A 1 99 ? -16.019 -0.378 4.485 1.00 73.12 99 ALA A O 1
ATOM 731 N N . ALA A 1 100 ? -15.881 -2.577 4.050 1.00 76.06 100 ALA A N 1
ATOM 732 C CA . ALA A 1 100 ? -14.484 -2.738 4.435 1.00 76.06 100 ALA A CA 1
ATOM 733 C C . ALA A 1 100 ? -13.532 -2.074 3.422 1.00 76.06 100 ALA A C 1
ATOM 735 O O . ALA A 1 100 ? -12.550 -1.441 3.820 1.00 76.06 100 ALA A O 1
ATOM 736 N N . GLY A 1 101 ? -13.849 -2.145 2.129 1.00 78.62 101 GLY A N 1
ATOM 737 C CA . GLY A 1 101 ? -13.056 -1.554 1.049 1.00 78.62 101 GLY A CA 1
ATOM 738 C C . GLY A 1 101 ? -12.684 -2.573 -0.033 1.00 78.62 101 GLY A C 1
ATOM 739 O O . GLY A 1 101 ? -13.030 -3.750 0.074 1.00 78.62 101 GLY A O 1
ATOM 740 N N . PRO A 1 102 ? -11.988 -2.139 -1.097 1.00 78.00 102 PRO A N 1
ATOM 741 C CA . PRO A 1 102 ? -11.709 -2.993 -2.243 1.00 78.00 102 PRO A CA 1
ATOM 742 C C . PRO A 1 102 ? -10.742 -4.132 -1.891 1.00 78.00 102 PRO A C 1
ATOM 744 O O . PRO A 1 102 ? -9.698 -3.921 -1.266 1.00 78.00 102 PRO A O 1
ATOM 747 N N . ARG A 1 103 ? -11.072 -5.341 -2.360 1.00 78.31 103 ARG A N 1
ATOM 748 C CA . ARG A 1 103 ? -10.177 -6.505 -2.398 1.00 78.31 103 ARG A CA 1
ATOM 749 C C . ARG A 1 103 ? -9.726 -6.725 -3.838 1.00 78.31 103 ARG A C 1
ATOM 751 O O . ARG A 1 103 ? -10.555 -6.874 -4.733 1.00 78.31 103 ARG A O 1
ATOM 758 N N . TYR A 1 104 ? -8.417 -6.745 -4.061 1.00 81.12 104 TYR A N 1
ATOM 759 C CA . TYR A 1 104 ? -7.838 -6.942 -5.388 1.00 81.12 104 TYR A CA 1
ATOM 760 C C . TYR A 1 104 ? -7.406 -8.397 -5.558 1.00 81.12 104 TYR A C 1
ATOM 762 O O . TYR A 1 104 ? -6.652 -8.915 -4.737 1.00 81.12 104 TYR A O 1
ATOM 770 N N . ARG A 1 105 ? -7.871 -9.042 -6.635 1.00 79.81 105 ARG A N 1
ATOM 771 C CA . ARG A 1 105 ? -7.464 -10.414 -6.996 1.00 79.81 105 ARG A CA 1
ATOM 772 C C . ARG A 1 105 ? -5.992 -10.493 -7.403 1.00 79.81 105 ARG A C 1
ATOM 774 O O . ARG A 1 105 ? -5.330 -11.485 -7.125 1.00 79.81 105 ARG A O 1
ATOM 781 N N . HIS A 1 106 ? -5.495 -9.439 -8.045 1.00 85.88 106 HIS A N 1
ATOM 782 C CA . HIS A 1 106 ? -4.111 -9.324 -8.494 1.00 85.88 106 HIS A CA 1
ATOM 783 C C . HIS A 1 106 ? -3.378 -8.293 -7.646 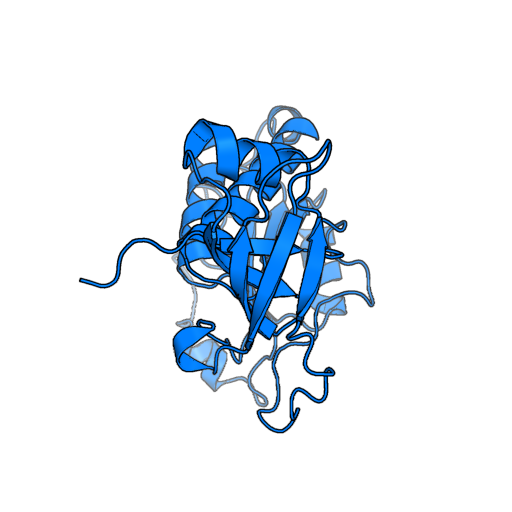1.00 85.88 106 HIS A C 1
ATOM 785 O O . HIS A 1 106 ? -3.921 -7.228 -7.343 1.00 85.88 106 HIS A O 1
ATOM 791 N N . GLN A 1 107 ? -2.127 -8.582 -7.306 1.00 90.31 107 GLN A N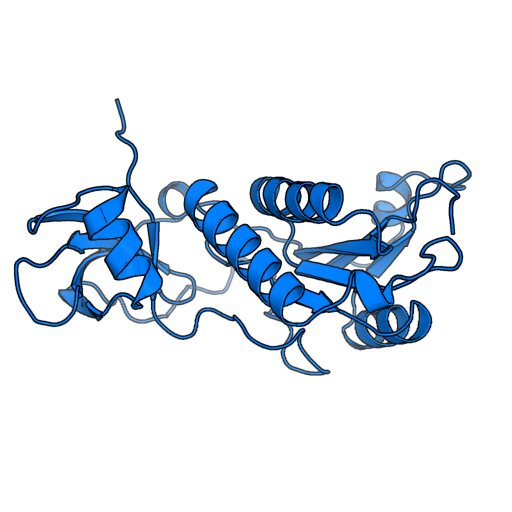 1
ATOM 792 C CA . GLN A 1 107 ? -1.228 -7.586 -6.738 1.00 90.31 107 GLN A CA 1
ATOM 793 C C . GLN A 1 107 ? -0.475 -6.906 -7.876 1.00 90.31 107 GLN A C 1
ATOM 795 O O . GLN A 1 107 ? 0.361 -7.519 -8.534 1.00 90.31 107 GLN A O 1
ATOM 800 N N . VAL A 1 108 ? -0.768 -5.632 -8.109 1.00 93.94 108 VAL A N 1
ATOM 801 C CA . VAL A 1 108 ? -0.062 -4.824 -9.108 1.00 93.94 108 VAL A CA 1
ATOM 802 C C . VAL A 1 108 ? 0.877 -3.888 -8.373 1.00 93.94 108 VAL A C 1
ATOM 804 O O . VAL A 1 108 ? 0.418 -3.129 -7.529 1.00 93.94 108 VAL A O 1
ATOM 807 N N . GLY A 1 109 ? 2.172 -3.932 -8.648 1.00 95.62 109 GLY A N 1
ATOM 808 C CA . GLY A 1 109 ? 3.140 -2.983 -8.109 1.00 95.62 109 GLY A CA 1
ATOM 809 C C . GLY A 1 109 ? 3.823 -2.167 -9.187 1.00 95.62 109 GLY A C 1
ATOM 810 O O . GLY A 1 109 ? 3.676 -2.427 -10.381 1.00 95.62 109 GLY A O 1
ATOM 811 N N . ILE A 1 110 ? 4.570 -1.165 -8.739 1.00 97.44 110 ILE A N 1
ATOM 812 C CA . ILE A 1 110 ? 5.295 -0.238 -9.603 1.00 97.44 110 ILE A CA 1
ATOM 813 C C . ILE A 1 110 ? 6.778 -0.320 -9.258 1.00 97.44 110 ILE A C 1
ATOM 815 O O . ILE A 1 110 ? 7.168 -0.069 -8.117 1.00 97.44 110 ILE A O 1
ATOM 819 N N . VAL A 1 111 ? 7.602 -0.645 -10.250 1.00 96.75 111 VAL A N 1
ATOM 820 C CA . VAL A 1 111 ? 9.045 -0.421 -10.187 1.00 96.75 111 VAL A CA 1
ATOM 821 C C . VAL A 1 111 ? 9.310 0.931 -10.819 1.00 96.75 111 VAL A C 1
ATOM 823 O O . VAL A 1 111 ? 9.079 1.123 -12.008 1.00 96.75 111 VAL A O 1
ATOM 826 N N . GLN A 1 112 ? 9.739 1.891 -10.014 1.00 95.75 112 GLN A N 1
ATOM 827 C CA . GLN A 1 112 ? 9.882 3.277 -10.429 1.00 95.75 112 GLN A CA 1
ATOM 828 C C . GLN A 1 112 ? 11.362 3.646 -10.457 1.00 95.75 112 GLN A C 1
ATOM 830 O O . GLN A 1 112 ? 12.045 3.600 -9.429 1.00 95.75 112 GLN A O 1
ATOM 835 N N . ALA A 1 113 ? 11.846 4.062 -11.628 1.00 94.25 113 ALA A N 1
ATOM 836 C CA . ALA A 1 113 ? 13.171 4.646 -11.751 1.00 94.25 113 ALA A CA 1
ATOM 837 C C . ALA A 1 113 ? 13.307 5.850 -10.809 1.00 94.25 113 ALA A C 1
ATOM 839 O O . ALA A 1 113 ? 12.374 6.653 -10.680 1.00 94.25 113 ALA A O 1
ATOM 840 N N . VAL A 1 114 ? 14.462 5.997 -10.155 1.00 92.19 114 VAL A N 1
ATOM 841 C CA . VAL A 1 114 ? 14.691 7.130 -9.251 1.00 92.19 114 VAL A CA 1
ATOM 842 C C . VAL A 1 114 ? 14.692 8.436 -10.050 1.00 92.19 114 VAL A C 1
ATOM 844 O O . VAL A 1 114 ? 15.548 8.669 -10.905 1.00 92.19 114 VAL A O 1
ATOM 847 N N . VAL A 1 115 ? 13.716 9.285 -9.733 1.00 90.50 115 VAL A N 1
ATOM 848 C CA . VAL A 1 115 ? 13.442 10.599 -10.333 1.00 90.50 115 VAL A CA 1
ATOM 849 C C . VAL A 1 115 ? 13.354 11.664 -9.232 1.00 90.50 115 VAL A C 1
ATOM 851 O O . VAL A 1 115 ? 13.653 11.405 -8.063 1.00 90.50 115 VAL A O 1
ATOM 854 N N . LYS A 1 116 ? 12.948 12.895 -9.570 1.00 90.38 116 LYS A N 1
ATOM 855 C CA . LYS A 1 116 ? 12.759 13.960 -8.574 1.00 90.38 116 LYS A CA 1
ATOM 856 C C . LYS A 1 116 ? 11.795 13.507 -7.457 1.00 90.38 116 LYS A C 1
ATOM 858 O O . LYS A 1 116 ? 10.730 12.966 -7.754 1.00 90.38 116 LYS A O 1
ATOM 863 N N . PRO A 1 117 ? 12.109 13.766 -6.174 1.00 90.81 117 PRO A N 1
ATOM 864 C CA . PRO A 1 117 ? 11.326 13.246 -5.049 1.00 90.81 117 PRO A CA 1
ATOM 865 C C . PRO A 1 117 ? 9.855 13.669 -5.049 1.00 90.81 117 PRO A C 1
ATOM 867 O O . PRO A 1 117 ? 9.014 12.875 -4.655 1.00 90.81 117 PRO A O 1
A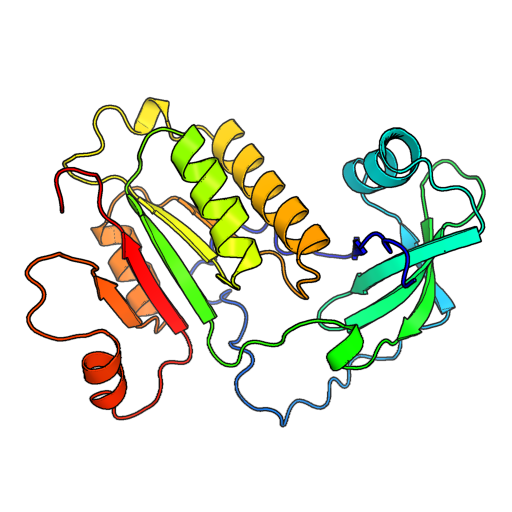TOM 870 N N . SER A 1 118 ? 9.518 14.868 -5.533 1.00 92.12 118 SER A N 1
ATOM 871 C CA . SER A 1 118 ? 8.117 15.308 -5.622 1.00 92.12 118 SER A CA 1
ATOM 872 C C . SER A 1 118 ? 7.274 14.456 -6.573 1.00 92.12 118 SER A C 1
ATOM 874 O O . SER A 1 118 ? 6.083 14.284 -6.339 1.00 92.12 118 SER A O 1
ATOM 876 N N . LEU A 1 119 ? 7.884 13.900 -7.625 1.00 93.62 119 LEU A N 1
ATOM 877 C CA . LEU A 1 119 ? 7.202 12.980 -8.530 1.00 93.62 119 LEU A CA 1
ATOM 878 C C . LEU A 1 119 ? 6.989 11.620 -7.855 1.00 93.62 119 LEU A C 1
ATOM 880 O O . LEU A 1 119 ? 5.920 11.041 -7.990 1.00 93.62 119 LEU A O 1
ATOM 884 N N . ILE A 1 120 ? 7.967 11.146 -7.076 1.00 95.12 120 ILE A N 1
ATOM 885 C CA . ILE A 1 120 ? 7.840 9.900 -6.306 1.00 95.12 120 ILE A CA 1
ATOM 886 C C . ILE A 1 120 ? 6.743 10.030 -5.239 1.00 95.12 120 ILE A C 1
ATOM 888 O O . ILE A 1 120 ? 5.929 9.119 -5.109 1.00 95.12 120 ILE A O 1
ATOM 892 N N . ASP A 1 121 ? 6.665 11.170 -4.537 1.00 96.69 121 ASP A N 1
ATOM 893 C CA . ASP A 1 121 ? 5.567 11.471 -3.604 1.00 96.69 121 ASP A CA 1
ATOM 894 C C . ASP A 1 121 ? 4.203 11.274 -4.303 1.00 96.69 121 ASP A C 1
ATOM 896 O O . ASP A 1 121 ? 3.347 10.547 -3.798 1.00 96.69 121 ASP A O 1
ATOM 900 N N . GLN A 1 122 ? 4.036 11.842 -5.506 1.00 97.38 122 GLN A N 1
ATOM 901 C CA . GLN A 1 122 ? 2.805 11.732 -6.295 1.00 97.38 122 GLN A CA 1
ATOM 902 C C . GLN A 1 122 ? 2.532 10.302 -6.787 1.00 97.38 122 GLN A C 1
ATOM 904 O O . GLN A 1 122 ? 1.392 9.845 -6.719 1.00 97.38 122 GLN A O 1
ATOM 909 N N . VAL A 1 123 ? 3.552 9.589 -7.275 1.00 97.00 123 VAL A N 1
ATOM 910 C CA . VAL A 1 123 ? 3.425 8.194 -7.733 1.00 97.00 123 VAL A CA 1
ATOM 911 C C . VAL A 1 123 ? 2.953 7.300 -6.593 1.00 97.00 123 VAL A C 1
ATOM 913 O O . VAL A 1 123 ? 2.062 6.479 -6.793 1.00 97.00 123 VAL A O 1
ATOM 916 N N . ILE A 1 124 ? 3.502 7.476 -5.392 1.00 97.50 124 ILE A N 1
ATOM 917 C CA . ILE A 1 124 ? 3.138 6.659 -4.234 1.00 97.50 124 ILE A CA 1
ATOM 918 C C . ILE A 1 124 ? 1.732 6.997 -3.750 1.00 97.50 124 ILE A C 1
ATOM 920 O O . ILE A 1 124 ? 0.938 6.084 -3.524 1.00 97.50 124 ILE A O 1
ATOM 924 N N . GLU A 1 125 ? 1.393 8.281 -3.633 1.00 97.69 125 GLU A N 1
ATOM 925 C CA . GLU A 1 125 ? 0.048 8.713 -3.242 1.00 97.69 125 GLU A CA 1
ATOM 926 C C . GLU A 1 125 ? -1.005 8.180 -4.225 1.00 97.69 125 GLU A C 1
ATOM 928 O O . GLU A 1 125 ? -1.901 7.426 -3.842 1.00 97.69 125 GLU A O 1
ATOM 933 N N . LYS A 1 126 ? -0.855 8.498 -5.517 1.00 97.81 126 LYS A N 1
ATOM 934 C CA . LYS A 1 126 ? -1.848 8.157 -6.544 1.00 97.81 126 LYS A CA 1
ATOM 935 C C . LYS A 1 126 ? -1.853 6.682 -6.892 1.00 97.81 126 LYS A C 1
ATOM 937 O O . LYS A 1 126 ? -2.923 6.103 -7.045 1.00 97.81 126 LYS A O 1
ATOM 942 N N . GLY A 1 127 ? -0.688 6.045 -6.926 1.00 96.94 127 GLY A N 1
ATOM 943 C CA . GLY A 1 127 ? -0.584 4.598 -7.072 1.00 96.94 127 GLY A CA 1
ATOM 944 C C . GLY A 1 127 ? -1.303 3.867 -5.937 1.00 96.94 127 GLY A C 1
ATOM 945 O O . GLY A 1 127 ? -2.004 2.886 -6.181 1.00 96.94 127 GLY A O 1
ATOM 946 N N . THR A 1 128 ? -1.195 4.367 -4.700 1.00 95.88 128 THR A N 1
ATOM 947 C CA . THR A 1 128 ? -1.885 3.767 -3.554 1.00 95.88 128 THR A CA 1
ATOM 948 C C . THR A 1 128 ? -3.396 3.884 -3.713 1.00 95.88 128 THR A C 1
ATOM 950 O O . THR A 1 128 ? -4.082 2.875 -3.536 1.00 95.88 128 THR A O 1
ATOM 953 N N . GLU A 1 129 ? -3.895 5.065 -4.091 1.00 94.00 129 GLU A N 1
ATOM 954 C CA . GLU A 1 129 ? -5.323 5.334 -4.321 1.00 94.00 129 GLU A CA 1
ATOM 955 C C . GLU A 1 129 ? -5.936 4.409 -5.384 1.00 94.00 129 GLU A C 1
ATOM 957 O O . GLU A 1 129 ? -7.051 3.925 -5.196 1.00 94.00 129 GLU A O 1
ATOM 962 N N . VAL A 1 130 ? -5.203 4.107 -6.464 1.00 93.62 130 VAL A N 1
ATOM 963 C CA . VAL A 1 130 ? -5.682 3.226 -7.551 1.00 93.62 130 VAL A CA 1
ATOM 964 C C . VAL A 1 130 ? -5.412 1.734 -7.319 1.00 93.62 130 VAL A C 1
ATOM 966 O O . VAL A 1 130 ? -5.718 0.914 -8.181 1.00 93.62 130 VAL A O 1
ATOM 969 N N . GLY A 1 131 ? -4.860 1.357 -6.161 1.00 92.25 131 GLY A N 1
ATOM 970 C CA . GLY A 1 131 ? -4.751 -0.045 -5.746 1.00 92.25 131 GLY A CA 1
ATOM 971 C C . GLY A 1 131 ? -3.368 -0.691 -5.870 1.00 92.25 131 GLY A C 1
ATOM 972 O O . GLY A 1 131 ? -3.244 -1.883 -5.581 1.00 92.25 131 GLY A O 1
ATOM 973 N N . ALA A 1 132 ? -2.306 0.054 -6.202 1.00 94.81 132 ALA A N 1
ATOM 974 C CA . ALA A 1 132 ? -0.950 -0.502 -6.280 1.00 94.81 132 ALA A CA 1
ATOM 975 C C . ALA A 1 132 ? -0.548 -1.165 -4.950 1.00 94.81 132 ALA A C 1
ATOM 977 O O . ALA A 1 132 ? -0.716 -0.578 -3.888 1.00 94.81 132 ALA A O 1
ATOM 978 N N . SER A 1 133 ? -0.074 -2.405 -4.971 1.00 93.00 133 SER A N 1
ATOM 979 C CA . SER A 1 133 ? 0.240 -3.210 -3.782 1.00 93.00 133 SER A CA 1
ATOM 980 C C . SER A 1 133 ? 1.656 -2.991 -3.259 1.00 93.00 133 SER A C 1
ATOM 982 O O . SER A 1 133 ? 1.910 -3.228 -2.080 1.00 93.00 133 SER A O 1
ATOM 984 N N . PHE A 1 134 ? 2.570 -2.524 -4.106 1.00 94.12 134 PHE A N 1
ATOM 985 C CA . PHE A 1 134 ? 3.930 -2.190 -3.706 1.00 94.12 134 PHE A CA 1
ATOM 986 C C . PHE A 1 134 ? 4.572 -1.185 -4.663 1.00 94.12 134 PHE A C 1
ATOM 988 O O . PHE A 1 134 ? 4.171 -1.055 -5.821 1.00 94.12 134 PHE A O 1
ATOM 995 N N . PHE A 1 135 ? 5.608 -0.520 -4.166 1.00 95.75 135 PHE A N 1
ATOM 996 C CA . PHE A 1 135 ? 6.478 0.382 -4.901 1.00 95.75 135 PHE A CA 1
ATOM 997 C C . PHE A 1 135 ? 7.925 -0.022 -4.642 1.00 95.75 135 PHE A C 1
ATOM 999 O O . PHE A 1 135 ? 8.349 -0.096 -3.487 1.00 95.75 135 PHE A O 1
ATOM 1006 N N . LEU A 1 136 ? 8.683 -0.268 -5.704 1.00 94.94 136 LEU A N 1
ATOM 1007 C CA . LEU A 1 136 ? 10.112 -0.544 -5.628 1.00 94.94 136 LEU A CA 1
ATOM 1008 C C . LEU A 1 136 ? 10.863 0.535 -6.400 1.00 94.94 136 LEU A C 1
ATOM 1010 O O . LEU A 1 136 ? 10.697 0.677 -7.607 1.00 94.94 136 LEU A O 1
ATOM 1014 N N . LEU A 1 137 ? 11.672 1.316 -5.698 1.00 94.69 137 LEU A N 1
ATOM 1015 C CA . LEU A 1 137 ? 12.523 2.321 -6.321 1.00 94.69 137 LEU A CA 1
ATOM 1016 C C . LEU A 1 137 ? 13.843 1.682 -6.737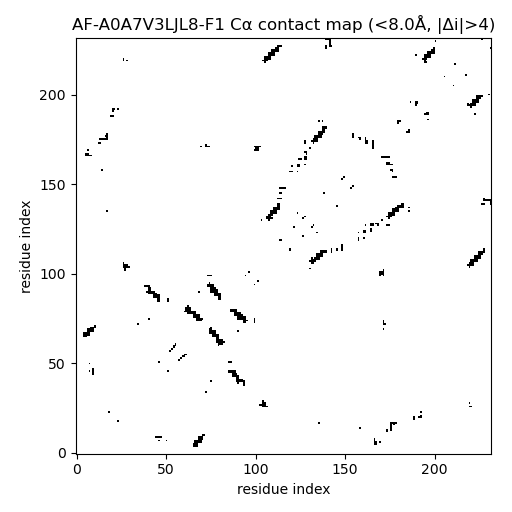 1.00 94.69 137 LEU A C 1
ATOM 1018 O O . LEU A 1 137 ? 14.450 0.977 -5.935 1.00 94.69 137 LEU A O 1
ATOM 1022 N N . ALA A 1 138 ? 14.298 1.950 -7.957 1.00 93.31 138 ALA A N 1
ATOM 1023 C CA . ALA A 1 138 ? 15.580 1.455 -8.449 1.00 93.31 138 ALA A CA 1
ATOM 1024 C C . ALA A 1 138 ? 16.268 2.511 -9.330 1.00 93.31 138 ALA A C 1
ATOM 1026 O O . ALA A 1 138 ? 15.593 3.219 -10.083 1.00 93.31 138 ALA A O 1
ATOM 1027 N N . PRO A 1 139 ? 17.593 2.691 -9.232 1.00 92.44 139 PRO A N 1
ATOM 1028 C CA . PRO A 1 139 ? 18.307 3.618 -10.098 1.00 92.44 139 PRO A CA 1
ATOM 1029 C C . PRO A 1 139 ? 18.441 3.045 -11.514 1.00 92.44 139 PRO A C 1
A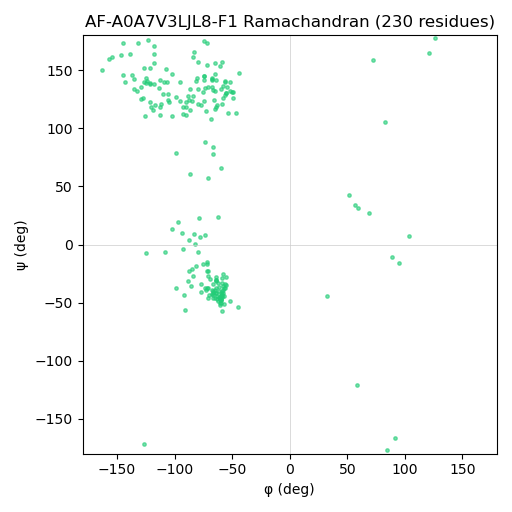TOM 1031 O O . PRO A 1 139 ? 18.622 1.846 -11.690 1.00 92.44 139 PRO A O 1
ATOM 1034 N N . SER A 1 140 ? 18.376 3.917 -12.519 1.00 89.69 140 SER A N 1
ATOM 1035 C CA . SER A 1 140 ? 18.584 3.604 -13.944 1.00 89.69 140 SER A CA 1
ATOM 1036 C C . SER A 1 140 ? 19.701 4.478 -14.529 1.00 89.69 140 SER A C 1
ATOM 1038 O O . SER A 1 140 ? 20.183 5.388 -13.849 1.00 89.69 140 SER A O 1
ATOM 1040 N N . ALA A 1 141 ? 20.088 4.268 -15.792 1.00 83.31 141 ALA A N 1
ATOM 1041 C CA . ALA A 1 141 ? 21.117 5.081 -16.452 1.00 83.31 141 ALA A CA 1
ATOM 1042 C C . ALA A 1 141 ? 20.794 6.594 -16.440 1.00 83.31 141 ALA A C 1
ATOM 1044 O O . ALA A 1 141 ? 21.691 7.421 -16.278 1.00 83.31 141 ALA A O 1
ATOM 1045 N N . GLY A 1 142 ? 19.509 6.966 -16.528 1.00 77.56 142 GLY A N 1
ATOM 1046 C CA . GLY A 1 142 ? 19.041 8.356 -16.442 1.00 77.56 142 GLY A CA 1
ATOM 1047 C C . GLY A 1 142 ? 18.930 8.922 -15.017 1.00 77.56 142 GLY A C 1
ATOM 1048 O O . GLY A 1 142 ? 18.667 10.112 -14.841 1.00 77.56 142 GLY A O 1
ATOM 1049 N N . SER A 1 143 ? 19.135 8.106 -13.981 1.00 78.88 143 SER A N 1
ATOM 1050 C CA . SER A 1 143 ? 18.999 8.496 -12.573 1.00 78.88 143 SER A CA 1
ATOM 1051 C C . SER A 1 143 ? 20.295 9.107 -12.025 1.00 78.88 143 SER A C 1
ATOM 1053 O O . SER A 1 143 ? 20.901 8.593 -11.087 1.00 78.88 143 SER A O 1
ATOM 1055 N N . THR A 1 144 ? 20.758 10.221 -12.595 1.00 71.62 144 THR A N 1
ATOM 1056 C CA . THR A 1 144 ? 21.992 10.873 -12.122 1.00 71.62 144 THR A CA 1
ATOM 1057 C C . THR A 1 144 ? 21.877 11.297 -10.656 1.00 71.62 144 THR A C 1
ATOM 1059 O O . THR A 1 144 ? 20.896 11.946 -10.284 1.00 71.62 144 THR A O 1
ATOM 1062 N N . ARG A 1 145 ? 22.905 11.011 -9.840 1.00 78.12 145 ARG A N 1
ATOM 1063 C CA . ARG A 1 145 ? 22.980 11.417 -8.419 1.00 78.12 145 ARG A CA 1
ATOM 1064 C C . ARG A 1 145 ? 21.821 10.880 -7.567 1.00 78.12 145 ARG A C 1
ATOM 1066 O O . ARG A 1 145 ? 21.387 11.540 -6.615 1.00 78.12 145 ARG A O 1
ATOM 1073 N N . TRP A 1 146 ? 21.302 9.703 -7.912 1.00 80.19 146 TRP A N 1
ATOM 1074 C CA . TRP A 1 146 ? 20.191 9.064 -7.210 1.00 80.19 146 TRP A CA 1
ATOM 1075 C C . TRP A 1 146 ? 20.494 8.822 -5.727 1.00 80.19 146 TRP A C 1
ATOM 1077 O O . TRP A 1 146 ? 19.576 8.841 -4.916 1.00 80.19 146 TRP A O 1
ATOM 1087 N N . GLU A 1 147 ? 21.759 8.694 -5.335 1.00 82.94 147 GLU A N 1
ATOM 1088 C CA . GLU A 1 147 ? 22.207 8.512 -3.951 1.00 82.94 147 GLU A CA 1
ATOM 1089 C C . GLU A 1 147 ? 21.840 9.719 -3.075 1.00 82.94 147 GLU A C 1
ATOM 1091 O O . GLU A 1 147 ? 21.486 9.589 -1.906 1.00 82.94 147 GLU A O 1
ATOM 1096 N N . HIS A 1 148 ? 21.840 10.926 -3.650 1.00 79.50 148 HIS A N 1
ATOM 1097 C CA . HIS A 1 148 ? 21.367 12.124 -2.952 1.00 79.50 148 HIS A CA 1
ATOM 1098 C C . HIS A 1 148 ? 19.842 12.132 -2.789 1.00 79.50 148 HIS A C 1
ATOM 1100 O O . HIS A 1 148 ? 19.308 12.826 -1.913 1.00 79.50 148 HIS A O 1
ATOM 1106 N N . VAL A 1 149 ? 19.147 11.391 -3.656 1.00 76.75 149 VAL A N 1
ATOM 1107 C CA . VAL A 1 149 ? 17.695 11.235 -3.659 1.00 76.75 149 VAL A CA 1
ATOM 1108 C C . VAL A 1 149 ? 17.249 10.085 -2.760 1.00 76.75 149 VAL A C 1
ATOM 1110 O O . VAL A 1 149 ? 16.185 10.193 -2.159 1.00 76.75 149 VAL A O 1
ATOM 1113 N N . MET A 1 150 ? 18.051 9.035 -2.624 1.00 83.00 150 MET A N 1
ATOM 1114 C CA . MET A 1 150 ? 17.758 7.831 -1.855 1.00 83.00 150 MET A CA 1
ATOM 1115 C C . MET A 1 150 ? 18.417 7.890 -0.480 1.00 83.00 150 MET A C 1
ATOM 1117 O O . MET A 1 150 ? 19.453 7.285 -0.230 1.00 83.00 150 MET A O 1
ATOM 1121 N N . LYS A 1 151 ? 17.779 8.638 0.423 1.00 84.88 151 LYS A N 1
ATOM 1122 C CA . LYS A 1 151 ? 18.133 8.686 1.847 1.00 84.88 151 LYS A CA 1
ATOM 1123 C C . LYS A 1 151 ? 17.090 7.950 2.681 1.00 84.88 151 LYS A C 1
ATOM 1125 O O . LYS A 1 151 ? 15.909 7.964 2.322 1.00 84.88 151 LYS A O 1
ATOM 1130 N N . GLU A 1 152 ? 17.490 7.382 3.815 1.00 85.19 152 GLU A N 1
ATOM 1131 C CA . GLU A 1 152 ? 16.578 6.641 4.702 1.00 85.19 152 GLU A CA 1
ATOM 1132 C C . GLU A 1 152 ? 15.397 7.509 5.172 1.00 85.19 152 GLU A C 1
ATOM 1134 O O . GLU A 1 152 ? 14.254 7.049 5.235 1.00 85.19 152 GLU A O 1
ATOM 1139 N N . GLU A 1 153 ? 15.618 8.810 5.402 1.00 88.25 153 GLU A N 1
ATOM 1140 C CA . GLU A 1 153 ? 14.547 9.735 5.788 1.00 88.25 153 GLU A CA 1
ATOM 1141 C C . GLU A 1 153 ? 13.493 9.895 4.684 1.00 88.25 153 GLU A C 1
ATOM 1143 O O . GLU A 1 153 ? 12.310 10.106 4.967 1.00 88.25 153 GLU A O 1
ATOM 1148 N N . ARG A 1 154 ? 13.895 9.776 3.414 1.00 91.12 154 ARG A N 1
ATOM 1149 C CA . ARG A 1 154 ? 12.969 9.848 2.277 1.00 91.12 154 ARG A CA 1
ATOM 1150 C C . ARG A 1 154 ? 12.183 8.563 2.114 1.00 91.12 154 ARG A C 1
ATOM 1152 O O . ARG A 1 154 ? 10.975 8.636 1.922 1.00 91.12 154 ARG A O 1
ATOM 1159 N N . LEU A 1 155 ? 12.826 7.410 2.283 1.00 90.00 155 LEU A N 1
ATOM 1160 C CA . LEU A 1 155 ? 12.116 6.135 2.296 1.00 90.00 155 LEU A CA 1
ATOM 1161 C C . LEU A 1 155 ? 11.076 6.096 3.427 1.00 90.00 155 LEU A C 1
ATOM 1163 O O . LEU A 1 155 ? 9.927 5.715 3.209 1.00 90.00 155 LEU A O 1
ATOM 1167 N N . THR A 1 156 ? 11.439 6.605 4.606 1.00 90.81 156 THR A N 1
ATOM 1168 C CA . THR A 1 156 ? 10.520 6.779 5.741 1.00 90.81 156 THR A CA 1
ATOM 1169 C C . THR A 1 156 ? 9.356 7.717 5.400 1.00 90.81 156 THR A C 1
ATOM 1171 O O . THR A 1 156 ? 8.197 7.397 5.673 1.00 90.81 156 THR A O 1
ATOM 1174 N N . ARG A 1 157 ? 9.628 8.859 4.750 1.00 93.50 157 ARG A N 1
ATOM 1175 C CA . ARG A 1 157 ? 8.586 9.783 4.267 1.00 93.50 157 ARG A CA 1
ATOM 1176 C C . ARG A 1 157 ? 7.633 9.102 3.284 1.00 93.50 157 ARG A C 1
ATOM 1178 O O . ARG A 1 157 ? 6.423 9.259 3.412 1.00 93.50 157 ARG A O 1
ATOM 1185 N N . TRP A 1 158 ? 8.151 8.349 2.324 1.00 95.19 158 TRP A N 1
ATOM 1186 C CA . TRP A 1 158 ? 7.347 7.676 1.308 1.00 95.19 158 TRP A CA 1
ATOM 1187 C C . TRP A 1 158 ? 6.472 6.562 1.877 1.00 95.19 158 TRP A C 1
ATOM 1189 O O . TRP A 1 158 ? 5.300 6.471 1.520 1.00 95.19 158 TRP A O 1
ATOM 1199 N N . ARG A 1 159 ? 6.985 5.786 2.838 1.00 93.62 159 ARG A N 1
ATOM 1200 C CA . ARG A 1 159 ? 6.174 4.830 3.612 1.00 93.62 159 ARG A CA 1
ATOM 1201 C C . ARG A 1 159 ? 5.017 5.530 4.329 1.00 93.62 159 ARG A C 1
ATOM 1203 O O . ARG A 1 159 ? 3.891 5.042 4.299 1.00 93.62 159 ARG A O 1
ATOM 1210 N N . ARG A 1 160 ? 5.262 6.712 4.907 1.00 91.62 160 ARG A N 1
ATOM 1211 C CA . ARG A 1 160 ? 4.204 7.527 5.522 1.00 91.62 160 ARG A CA 1
ATOM 1212 C C . ARG A 1 160 ? 3.174 8.012 4.497 1.00 91.62 160 ARG A C 1
ATOM 1214 O O . ARG A 1 160 ? 1.985 7.965 4.790 1.00 91.62 160 ARG A O 1
ATOM 1221 N N . ILE A 1 161 ? 3.598 8.445 3.308 1.00 95.06 161 ILE A N 1
ATOM 1222 C CA . ILE A 1 161 ? 2.675 8.841 2.227 1.00 95.06 161 ILE A CA 1
ATOM 1223 C C . ILE A 1 161 ? 1.789 7.657 1.820 1.00 95.06 161 ILE A C 1
ATOM 1225 O O . ILE A 1 161 ? 0.572 7.814 1.763 1.00 95.06 161 ILE A O 1
ATOM 1229 N N . ALA A 1 162 ? 2.366 6.468 1.622 1.00 94.56 162 ALA A N 1
ATOM 1230 C CA . ALA A 1 162 ? 1.608 5.251 1.327 1.00 94.56 162 ALA A CA 1
ATOM 1231 C C . ALA A 1 162 ? 0.595 4.918 2.436 1.00 94.56 162 ALA A C 1
ATOM 1233 O O . ALA A 1 162 ? -0.554 4.586 2.148 1.00 94.56 162 ALA A O 1
ATOM 1234 N N . GLN A 1 163 ? 0.989 5.048 3.707 1.00 91.50 163 GLN A N 1
ATOM 1235 C CA . GLN A 1 163 ? 0.103 4.806 4.846 1.00 91.50 163 GLN A CA 1
ATOM 1236 C C . GLN A 1 163 ? -1.078 5.786 4.880 1.00 91.50 163 GLN A C 1
ATOM 1238 O O . GLN A 1 163 ? -2.221 5.360 5.040 1.00 91.50 163 GLN A O 1
ATOM 1243 N N . GLU A 1 164 ? -0.834 7.086 4.707 1.00 91.94 164 GLU A N 1
ATOM 1244 C CA . GLU A 1 164 ? -1.905 8.089 4.698 1.00 91.94 164 GLU A CA 1
ATOM 1245 C C . GLU A 1 164 ? -2.824 7.934 3.482 1.00 91.94 164 GLU A C 1
ATOM 1247 O O . GLU A 1 164 ? -4.048 7.949 3.630 1.00 91.94 164 GLU A O 1
ATOM 1252 N N . ALA A 1 165 ? -2.259 7.686 2.298 1.00 93.31 165 ALA A N 1
ATOM 1253 C CA . ALA A 1 165 ? -3.038 7.415 1.096 1.00 93.31 165 ALA A CA 1
ATOM 1254 C C . ALA A 1 165 ? -3.899 6.151 1.260 1.00 93.31 165 ALA A C 1
ATOM 1256 O O . ALA A 1 165 ? -5.068 6.153 0.876 1.00 93.31 165 ALA A O 1
ATOM 1257 N N . ALA A 1 166 ? -3.383 5.093 1.895 1.00 91.56 166 ALA A N 1
ATOM 1258 C CA . ALA A 1 166 ? -4.134 3.868 2.173 1.00 91.56 166 ALA A CA 1
ATOM 1259 C C . ALA A 1 166 ? -5.309 4.100 3.139 1.00 91.56 166 ALA A C 1
ATOM 1261 O O . ALA A 1 166 ? -6.395 3.558 2.921 1.00 91.56 166 ALA A O 1
ATOM 1262 N N . LYS A 1 167 ? -5.127 4.936 4.174 1.00 90.00 167 LYS A N 1
ATOM 1263 C CA . LYS A 1 167 ? -6.214 5.343 5.083 1.00 90.00 167 LYS A CA 1
ATOM 1264 C C . LYS A 1 167 ? -7.308 6.103 4.330 1.00 90.00 167 LYS A C 1
ATOM 1266 O O . LYS A 1 167 ? -8.482 5.768 4.464 1.00 90.00 167 LYS A O 1
ATOM 1271 N N . GLN A 1 168 ? -6.922 7.090 3.519 1.00 89.81 168 GLN A N 1
ATOM 1272 C CA . GLN A 1 168 ? -7.852 7.946 2.770 1.00 89.81 168 GLN A CA 1
ATOM 1273 C C . GLN A 1 168 ? -8.626 7.180 1.692 1.00 89.81 168 GLN A C 1
ATOM 1275 O O . GLN A 1 168 ? -9.830 7.365 1.537 1.00 89.81 168 GLN A O 1
ATOM 1280 N N . SER A 1 169 ? -7.958 6.264 0.992 1.00 90.19 169 SER A N 1
ATOM 1281 C CA . SER A 1 169 ? -8.562 5.432 -0.059 1.00 90.19 169 SER A CA 1
ATOM 1282 C C . SER A 1 169 ? -9.283 4.188 0.471 1.00 90.19 169 SER A C 1
ATOM 1284 O O . SER A 1 169 ? -9.684 3.328 -0.312 1.00 90.19 169 SER A O 1
ATOM 1286 N N . LYS A 1 170 ? -9.467 4.075 1.796 1.00 89.50 170 LYS A N 1
ATOM 1287 C CA . LYS A 1 170 ? -10.120 2.930 2.450 1.00 89.50 170 LYS A CA 1
ATOM 1288 C C . LYS A 1 170 ? -9.535 1.583 2.018 1.00 89.50 170 LYS A C 1
ATOM 1290 O O . LYS A 1 170 ? -10.256 0.603 1.813 1.00 89.50 170 LYS A O 1
ATOM 1295 N N . ARG A 1 171 ? -8.211 1.503 1.919 1.00 87.31 171 ARG A N 1
ATOM 1296 C CA . ARG A 1 171 ? -7.545 0.225 1.679 1.00 87.31 171 ARG A CA 1
ATOM 1297 C C . ARG A 1 171 ? -7.595 -0.668 2.905 1.00 87.31 171 ARG A C 1
ATOM 1299 O O . ARG A 1 171 ? -7.668 -0.203 4.043 1.00 87.31 171 ARG A O 1
ATOM 1306 N N . LEU A 1 172 ? -7.520 -1.965 2.635 1.00 86.25 172 LEU A N 1
ATOM 1307 C CA . LEU A 1 172 ? -7.352 -3.008 3.645 1.00 86.25 172 LEU A CA 1
ATOM 1308 C C . LEU A 1 172 ? -5.880 -3.228 4.003 1.00 86.25 172 LEU A C 1
ATOM 1310 O O . LEU A 1 172 ? -5.574 -3.744 5.067 1.00 86.25 172 LEU A O 1
ATOM 1314 N N . THR A 1 173 ? -4.966 -2.830 3.120 1.00 85.75 173 THR A N 1
ATOM 1315 C CA . THR A 1 173 ? -3.523 -2.987 3.302 1.00 85.75 173 THR A CA 1
ATOM 1316 C C . THR A 1 173 ? -2.791 -1.727 2.867 1.00 85.75 173 THR A C 1
ATOM 1318 O O . THR A 1 173 ? -3.199 -1.047 1.918 1.00 85.75 173 THR A O 1
ATOM 1321 N N . VAL A 1 174 ? -1.698 -1.422 3.564 1.00 88.88 174 VAL A N 1
ATOM 1322 C CA . VAL A 1 174 ? -0.760 -0.368 3.170 1.00 88.88 174 VAL A CA 1
ATOM 1323 C C . VAL A 1 174 ? 0.217 -0.960 2.153 1.00 88.88 174 VAL A C 1
ATOM 1325 O O . VAL A 1 174 ? 0.795 -2.011 2.438 1.00 88.88 174 VAL A O 1
ATOM 1328 N N . PRO A 1 175 ? 0.407 -0.341 0.975 1.00 91.25 175 PRO A N 1
ATOM 1329 C CA . PRO A 1 175 ? 1.400 -0.827 0.034 1.00 91.25 175 PRO A CA 1
ATOM 1330 C C . PRO A 1 175 ? 2.821 -0.716 0.579 1.00 91.25 175 PRO A C 1
ATOM 1332 O O . PRO A 1 175 ? 3.192 0.273 1.215 1.00 91.25 175 PRO A O 1
ATOM 1335 N N . VAL A 1 176 ? 3.629 -1.731 0.284 1.00 91.06 176 VAL A N 1
ATOM 1336 C CA . VAL A 1 176 ? 5.036 -1.767 0.689 1.00 91.06 176 VAL A CA 1
ATOM 1337 C C . VAL A 1 176 ? 5.833 -0.793 -0.174 1.00 91.06 176 VAL A C 1
ATOM 1339 O O . VAL A 1 176 ? 5.682 -0.781 -1.392 1.00 91.06 176 VAL A O 1
ATOM 1342 N N . VAL A 1 177 ? 6.706 0.001 0.444 1.00 93.38 177 VAL A N 1
ATOM 1343 C CA . VAL A 1 177 ? 7.628 0.897 -0.267 1.00 93.38 177 VAL A CA 1
ATOM 1344 C C . VAL A 1 177 ? 9.063 0.475 0.027 1.00 93.38 177 VAL A C 1
ATOM 1346 O O . VAL A 1 177 ? 9.494 0.457 1.187 1.00 93.38 177 VAL A O 1
ATOM 1349 N N . GLY A 1 178 ? 9.792 0.132 -1.033 1.00 92.06 178 GLY A N 1
ATOM 1350 C CA . GLY A 1 178 ? 11.150 -0.390 -0.985 1.00 92.06 178 GLY A CA 1
ATOM 1351 C C . GLY A 1 178 ? 12.110 0.300 -1.943 1.00 92.06 178 GLY A C 1
ATOM 1352 O O . GLY A 1 178 ? 11.723 1.111 -2.784 1.00 92.06 178 GLY A O 1
ATOM 1353 N N . PHE A 1 179 ? 13.377 -0.072 -1.810 1.00 92.12 179 PHE A N 1
ATOM 1354 C CA . PHE A 1 179 ? 14.465 0.365 -2.668 1.00 92.12 179 PHE A CA 1
ATOM 1355 C C . PHE A 1 179 ? 15.342 -0.833 -3.029 1.00 92.12 179 PHE A C 1
ATOM 1357 O O . PHE A 1 179 ? 15.577 -1.692 -2.181 1.00 92.12 179 PHE A O 1
ATOM 1364 N N . SER A 1 180 ? 15.832 -0.860 -4.264 1.00 91.19 180 SER A N 1
ATOM 1365 C CA . SER A 1 180 ? 16.863 -1.777 -4.738 1.00 91.19 180 SER A CA 1
ATOM 1366 C C . SER A 1 180 ? 18.013 -0.977 -5.336 1.00 91.19 180 SER A C 1
ATOM 1368 O O . SER A 1 180 ? 17.804 0.063 -5.961 1.00 91.19 180 SER A O 1
ATOM 1370 N N . SER A 1 181 ? 19.236 -1.461 -5.132 1.00 88.75 181 SER A N 1
ATOM 1371 C CA . SER A 1 181 ? 20.459 -0.768 -5.533 1.00 88.75 181 SER A CA 1
ATOM 1372 C C . SER A 1 181 ? 20.693 -0.756 -7.047 1.00 88.75 181 SER A C 1
ATOM 1374 O O . SER A 1 181 ? 21.471 0.061 -7.532 1.00 88.75 181 SER A O 1
ATOM 1376 N N . SER A 1 182 ? 20.013 -1.626 -7.800 1.00 90.81 182 SER A N 1
ATOM 1377 C CA . SER A 1 182 ? 20.110 -1.716 -9.259 1.00 90.81 182 SER A CA 1
ATOM 1378 C C . SER A 1 182 ? 18.840 -2.305 -9.879 1.00 90.81 182 SER A C 1
ATOM 1380 O O . SER A 1 182 ? 18.052 -2.967 -9.202 1.00 90.81 182 SER A O 1
ATOM 1382 N N . LEU A 1 183 ? 18.643 -2.091 -11.184 1.00 92.50 183 LEU A N 1
ATOM 1383 C CA . LEU A 1 183 ? 17.554 -2.736 -11.930 1.00 92.50 183 LEU A CA 1
ATOM 1384 C C . LEU A 1 183 ? 17.722 -4.255 -11.981 1.00 92.50 183 LEU A C 1
ATOM 1386 O O . LEU A 1 183 ? 16.731 -4.972 -11.859 1.00 92.50 183 LEU A O 1
ATOM 1390 N N . ASP A 1 184 ? 18.958 -4.742 -12.109 1.00 92.94 184 ASP A N 1
ATOM 1391 C CA . ASP A 1 184 ? 19.259 -6.171 -12.114 1.00 92.94 184 ASP A CA 1
ATOM 1392 C C . ASP A 1 184 ? 18.835 -6.838 -10.808 1.00 92.94 184 ASP A C 1
ATOM 1394 O O . ASP A 1 184 ? 18.117 -7.836 -10.834 1.00 92.94 184 ASP A O 1
ATOM 1398 N N . GLU A 1 185 ? 19.221 -6.277 -9.662 1.00 91.38 185 GLU A N 1
ATOM 1399 C CA . GLU A 1 185 ? 18.820 -6.796 -8.352 1.00 91.38 185 GLU A CA 1
ATOM 1400 C C . GLU A 1 185 ? 17.290 -6.788 -8.203 1.00 91.38 185 GLU A C 1
ATOM 1402 O O . GLU A 1 185 ? 16.697 -7.804 -7.832 1.00 91.38 185 GLU A O 1
ATOM 1407 N N . ALA A 1 186 ? 16.633 -5.679 -8.561 1.00 92.19 186 ALA A N 1
ATOM 1408 C CA . ALA A 1 186 ? 15.178 -5.578 -8.530 1.00 92.19 186 ALA A CA 1
ATOM 1409 C C . ALA A 1 186 ? 14.509 -6.660 -9.395 1.00 92.19 186 ALA A C 1
ATOM 1411 O O . ALA A 1 186 ? 13.552 -7.302 -8.956 1.00 92.19 186 ALA A O 1
ATOM 1412 N N . PHE A 1 187 ? 15.021 -6.887 -10.607 1.00 94.12 187 PHE A N 1
ATOM 1413 C CA . PHE A 1 187 ? 14.463 -7.848 -11.554 1.00 94.12 187 PHE A CA 1
ATOM 1414 C C . PHE A 1 187 ? 14.619 -9.277 -11.050 1.00 94.12 187 PHE A C 1
ATOM 1416 O O . PHE A 1 187 ? 13.648 -10.037 -11.067 1.00 94.12 187 PHE A O 1
ATOM 1423 N N . HIS A 1 188 ? 15.807 -9.630 -10.555 1.00 92.00 188 HIS A N 1
ATOM 1424 C CA . HIS A 1 188 ? 16.055 -10.947 -9.982 1.00 92.00 188 HIS A CA 1
ATOM 1425 C C . HIS A 1 188 ? 15.129 -11.196 -8.791 1.00 92.00 188 HIS A C 1
ATOM 1427 O O . HIS A 1 188 ? 14.409 -12.193 -8.793 1.00 92.00 188 HIS A O 1
ATOM 1433 N N . ASN A 1 189 ? 15.052 -10.267 -7.835 1.00 88.69 189 ASN A N 1
ATOM 1434 C CA . ASN A 1 189 ? 14.207 -10.416 -6.648 1.00 88.69 189 ASN A CA 1
ATOM 1435 C C . ASN A 1 189 ? 12.723 -10.597 -7.007 1.00 88.69 189 ASN A C 1
ATOM 1437 O O . ASN A 1 189 ? 12.053 -11.483 -6.476 1.00 88.69 189 ASN A O 1
ATOM 1441 N N . LEU A 1 190 ? 12.207 -9.802 -7.950 1.00 91.19 190 LEU A N 1
ATOM 1442 C CA . LEU A 1 190 ? 10.819 -9.911 -8.411 1.00 91.19 190 LEU A CA 1
ATOM 1443 C C . LEU A 1 190 ? 10.558 -11.223 -9.158 1.00 91.19 190 LEU A C 1
ATOM 1445 O O . LEU A 1 190 ? 9.539 -11.874 -8.922 1.00 91.19 190 LEU A O 1
ATOM 1449 N N . ARG A 1 191 ? 11.488 -11.646 -10.020 1.00 90.75 191 ARG A N 1
ATOM 1450 C CA . ARG A 1 191 ? 11.395 -12.919 -10.743 1.00 90.75 191 ARG A CA 1
ATOM 1451 C C . ARG A 1 191 ? 11.408 -14.108 -9.784 1.00 90.75 191 ARG A C 1
ATOM 1453 O O . ARG A 1 191 ? 10.595 -15.014 -9.946 1.00 90.75 191 ARG A O 1
ATOM 1460 N N . HIS A 1 192 ? 12.290 -14.095 -8.785 1.00 87.44 192 HIS A N 1
ATOM 1461 C CA . H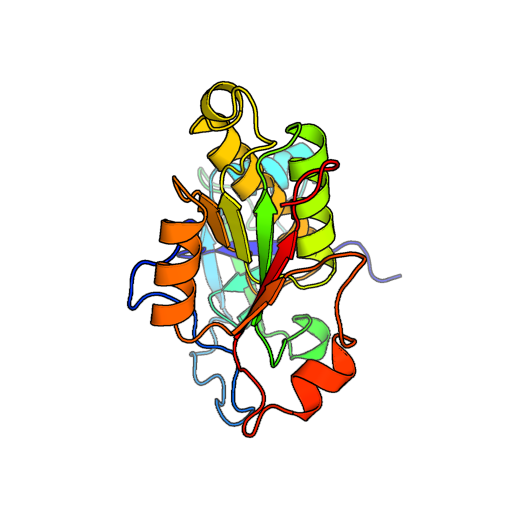IS A 1 192 ? 12.347 -15.120 -7.741 1.00 87.44 192 HIS A CA 1
ATOM 1462 C C . HIS A 1 192 ? 11.042 -15.186 -6.933 1.00 87.44 192 HIS A C 1
ATOM 1464 O O . HIS A 1 192 ? 10.566 -16.278 -6.640 1.00 87.44 192 HIS A O 1
ATOM 1470 N N . ALA A 1 193 ? 10.396 -14.044 -6.680 1.00 84.62 193 ALA A N 1
ATOM 1471 C CA . ALA A 1 193 ? 9.088 -13.964 -6.020 1.00 84.62 193 ALA A CA 1
ATOM 1472 C C . ALA A 1 193 ? 7.880 -14.312 -6.928 1.00 84.62 193 ALA A C 1
ATOM 1474 O O . ALA A 1 193 ? 6.722 -14.148 -6.519 1.00 84.62 193 ALA A O 1
ATOM 1475 N N . GLY A 1 194 ? 8.121 -14.766 -8.165 1.00 88.88 194 GLY A N 1
ATOM 1476 C CA . GLY A 1 194 ? 7.073 -15.132 -9.123 1.00 88.88 194 GLY A CA 1
ATOM 1477 C C . GLY A 1 194 ? 6.255 -13.942 -9.635 1.00 88.88 194 GLY A C 1
ATOM 1478 O O . GLY A 1 194 ? 5.082 -14.100 -9.972 1.00 88.88 194 GLY A O 1
ATOM 1479 N N . VAL A 1 195 ? 6.837 -12.740 -9.653 1.00 91.19 195 VAL A N 1
ATOM 1480 C CA . VAL A 1 195 ? 6.184 -11.526 -10.157 1.00 91.19 195 VAL A CA 1
ATOM 1481 C C . VAL A 1 195 ? 6.429 -11.389 -11.658 1.00 91.19 195 VAL A C 1
ATOM 1483 O O . VAL A 1 195 ? 7.574 -11.395 -12.113 1.00 91.19 195 VAL A O 1
ATOM 1486 N N . LEU A 1 196 ? 5.356 -11.214 -12.435 1.00 93.75 196 LEU A N 1
ATOM 1487 C CA . LEU A 1 196 ? 5.464 -10.892 -13.857 1.00 93.75 196 LEU A CA 1
ATOM 1488 C C . LEU A 1 196 ? 5.936 -9.443 -14.023 1.00 93.75 196 LEU A C 1
ATOM 1490 O O . LEU A 1 196 ? 5.220 -8.509 -13.663 1.00 93.75 196 LEU A O 1
ATOM 1494 N N . SER A 1 197 ? 7.127 -9.253 -14.585 1.00 94.94 197 SER A N 1
ATOM 1495 C CA . SER A 1 197 ? 7.675 -7.927 -14.886 1.00 94.94 197 SER A CA 1
ATOM 1496 C C . SER A 1 197 ? 7.231 -7.450 -16.266 1.00 94.94 197 SER A C 1
ATOM 1498 O O . SER A 1 197 ? 7.486 -8.120 -17.263 1.00 94.94 197 SER A O 1
ATOM 1500 N N . VAL A 1 198 ? 6.603 -6.275 -16.319 1.00 95.12 198 VAL A N 1
ATOM 1501 C CA . VAL A 1 198 ? 6.157 -5.620 -17.553 1.00 95.12 198 VAL A CA 1
ATOM 1502 C C . VAL A 1 198 ? 6.837 -4.264 -17.674 1.00 95.12 198 VAL A C 1
ATOM 1504 O O . VAL A 1 198 ? 6.644 -3.392 -16.827 1.00 95.12 198 VAL A O 1
ATOM 1507 N N . VAL A 1 199 ? 7.621 -4.079 -18.734 1.00 94.75 199 VAL A N 1
ATOM 1508 C CA . VAL A 1 199 ? 8.331 -2.824 -19.003 1.00 94.75 199 VAL A CA 1
ATOM 1509 C C . VAL A 1 199 ? 7.468 -1.907 -19.854 1.00 94.75 199 VAL A C 1
ATOM 1511 O O . VAL A 1 199 ? 7.046 -2.282 -20.946 1.00 94.75 199 VAL A O 1
ATOM 1514 N N . LEU A 1 200 ? 7.196 -0.702 -19.350 1.00 92.88 200 LEU A N 1
ATOM 1515 C CA . LEU A 1 200 ? 6.453 0.308 -20.094 1.00 92.88 200 LEU A CA 1
ATOM 1516 C C . LEU A 1 200 ? 7.424 1.105 -20.966 1.00 92.88 200 LEU A C 1
ATOM 1518 O O . LEU A 1 200 ? 8.299 1.798 -20.445 1.00 92.88 200 LEU A O 1
ATOM 1522 N N . GLN A 1 201 ? 7.256 1.004 -22.283 1.00 91.38 201 GLN A N 1
ATOM 1523 C CA . GLN A 1 201 ? 8.078 1.704 -23.269 1.00 91.38 201 GLN A CA 1
ATOM 1524 C C . GLN A 1 201 ? 7.241 2.128 -24.491 1.00 91.38 201 GLN A C 1
ATOM 1526 O O . GLN A 1 201 ? 6.301 1.413 -24.852 1.00 91.38 201 GLN A O 1
ATOM 1531 N N . PRO A 1 202 ? 7.534 3.282 -25.123 1.00 88.56 202 PRO A N 1
ATOM 1532 C CA . PRO A 1 202 ? 6.764 3.777 -26.270 1.00 88.56 202 PRO A CA 1
ATOM 1533 C C . PRO A 1 202 ? 6.825 2.888 -27.520 1.00 88.56 202 PRO A C 1
ATOM 1535 O O . PRO A 1 202 ? 5.895 2.896 -28.318 1.00 88.56 202 PRO A O 1
ATOM 1538 N N . ASP A 1 203 ? 7.912 2.143 -27.693 1.00 89.19 203 ASP A N 1
ATOM 1539 C CA . ASP A 1 203 ? 8.206 1.257 -28.823 1.00 89.19 203 ASP A CA 1
ATOM 1540 C C . ASP A 1 203 ? 7.863 -0.216 -28.535 1.00 89.19 203 ASP A C 1
ATOM 1542 O O . ASP A 1 203 ? 8.343 -1.124 -29.215 1.00 89.19 203 ASP A O 1
ATOM 1546 N N . ALA A 1 204 ? 7.016 -0.467 -27.530 1.00 90.44 204 ALA A N 1
ATOM 1547 C CA . ALA A 1 204 ? 6.574 -1.811 -27.182 1.00 90.44 204 ALA A CA 1
ATOM 1548 C C . ALA A 1 204 ? 5.885 -2.500 -28.372 1.00 90.44 204 ALA A C 1
ATOM 1550 O O . ALA A 1 204 ? 5.044 -1.921 -29.058 1.00 90.44 204 ALA A O 1
ATOM 1551 N N . VAL A 1 205 ? 6.219 -3.775 -28.577 1.00 91.25 205 VAL A N 1
ATOM 1552 C CA . VAL A 1 205 ? 5.715 -4.582 -29.701 1.00 91.25 205 VAL A CA 1
ATOM 1553 C C . VAL A 1 205 ? 4.263 -5.041 -29.534 1.00 91.25 205 VAL A C 1
ATOM 1555 O O . VAL A 1 205 ? 3.644 -5.436 -30.516 1.00 91.25 205 VAL A O 1
ATOM 1558 N N . CYS A 1 206 ? 3.722 -4.994 -28.313 1.00 92.81 206 CYS A N 1
ATOM 1559 C CA . CYS A 1 206 ? 2.353 -5.391 -27.981 1.00 92.81 206 CYS A CA 1
ATOM 1560 C C . CYS A 1 206 ? 1.775 -4.523 -26.853 1.00 92.81 206 CYS A C 1
ATOM 1562 O O . CYS A 1 206 ? 2.498 -3.837 -26.121 1.00 92.81 206 CYS A O 1
ATOM 1564 N N . GLY A 1 207 ? 0.450 -4.552 -26.707 1.00 93.88 207 GLY A N 1
ATOM 1565 C CA . GLY A 1 207 ? -0.247 -3.878 -25.610 1.00 93.88 207 GLY A CA 1
ATOM 1566 C C . GLY A 1 207 ? -0.303 -4.716 -24.327 1.00 93.88 207 GLY A C 1
ATOM 1567 O O . GLY A 1 207 ? -0.220 -5.939 -24.361 1.00 93.88 207 GLY A O 1
ATOM 1568 N N . LEU A 1 208 ? -0.559 -4.070 -23.180 1.00 91.06 208 LEU A N 1
ATOM 1569 C CA . LEU A 1 208 ? -0.685 -4.764 -21.885 1.00 91.06 208 LEU A CA 1
ATOM 1570 C C . LEU A 1 208 ? -1.771 -5.854 -21.892 1.00 91.06 208 LEU A C 1
ATOM 1572 O O . LEU A 1 208 ? -1.596 -6.895 -21.271 1.00 91.06 208 LEU A O 1
ATOM 1576 N N . ARG A 1 209 ? -2.897 -5.618 -22.579 1.00 91.00 209 ARG A N 1
ATOM 1577 C CA . ARG A 1 209 ? -3.979 -6.608 -22.697 1.00 91.00 209 ARG A CA 1
ATOM 1578 C C . ARG A 1 209 ? -3.493 -7.883 -23.382 1.00 91.00 209 ARG A C 1
ATOM 1580 O O . ARG A 1 209 ? -3.683 -8.959 -22.836 1.00 91.00 209 ARG A O 1
ATOM 1587 N N . GLU A 1 210 ? -2.878 -7.727 -24.547 1.00 93.12 210 GLU A N 1
ATOM 1588 C CA 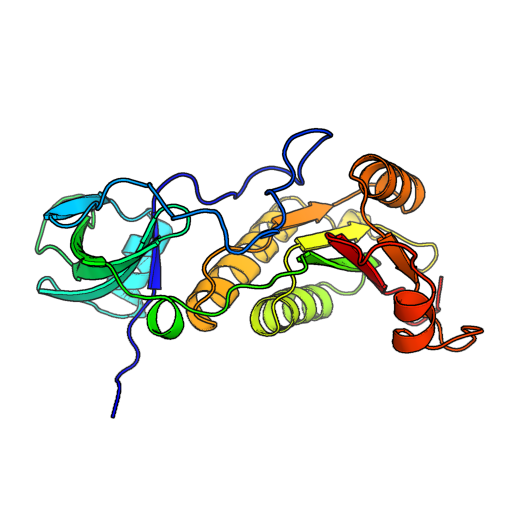. GLU A 1 210 ? -2.372 -8.827 -25.371 1.00 93.12 210 GLU A CA 1
ATOM 1589 C C . GLU A 1 210 ? -1.336 -9.644 -24.594 1.00 93.12 210 GLU A C 1
ATOM 1591 O O . GLU A 1 210 ? -1.496 -10.850 -24.435 1.00 93.12 210 GLU A O 1
ATOM 1596 N N . LEU A 1 211 ? -0.374 -8.966 -23.958 1.00 90.69 211 LEU A N 1
ATOM 1597 C CA . LEU A 1 211 ? 0.637 -9.605 -23.113 1.00 90.69 211 LEU A CA 1
ATOM 1598 C C . LEU A 1 211 ? 0.036 -10.446 -21.974 1.00 90.69 211 LEU A C 1
ATOM 1600 O O . LEU A 1 211 ? 0.585 -11.491 -21.619 1.00 90.69 211 LEU A O 1
ATOM 1604 N N . LEU A 1 212 ? -1.064 -9.987 -21.367 1.00 89.19 212 LEU A N 1
ATOM 1605 C CA . LEU A 1 212 ? -1.744 -10.710 -20.288 1.00 89.19 212 LEU A CA 1
ATOM 1606 C C . LEU A 1 212 ? -2.591 -11.880 -20.805 1.00 89.19 212 LEU A C 1
ATOM 1608 O O . LEU A 1 212 ? -2.691 -12.891 -20.115 1.00 89.19 212 LEU A O 1
ATOM 1612 N N . GLU A 1 213 ? -3.185 -11.754 -21.992 1.00 89.44 213 GLU A N 1
ATOM 1613 C CA . GLU A 1 213 ? -3.971 -12.813 -22.641 1.00 89.44 213 GLU A CA 1
ATOM 1614 C C . GLU A 1 213 ? -3.087 -13.972 -23.136 1.00 89.44 213 GLU A C 1
ATOM 1616 O O . GLU A 1 213 ? -3.535 -15.117 -23.149 1.00 89.44 213 GLU A O 1
ATOM 1621 N N . GLU A 1 214 ? -1.816 -13.712 -23.458 1.00 88.00 214 GLU A N 1
ATOM 1622 C CA . GLU A 1 214 ? -0.826 -14.744 -23.807 1.00 88.00 214 GLU A CA 1
ATOM 1623 C C . GLU A 1 214 ? -0.366 -15.600 -22.612 1.00 88.00 214 GLU A C 1
ATOM 1625 O O . GLU A 1 214 ? 0.240 -16.660 -22.796 1.00 88.00 214 GLU A O 1
ATOM 1630 N N . GLN A 1 215 ? -0.634 -15.172 -21.373 1.00 84.38 215 GLN A N 1
ATOM 1631 C CA . GLN A 1 215 ? -0.218 -15.928 -20.194 1.00 84.38 215 GLN A CA 1
ATOM 1632 C C . GLN A 1 215 ? -1.104 -17.163 -20.003 1.00 84.38 215 GLN A C 1
ATOM 1634 O O . GLN A 1 215 ? -2.313 -17.058 -19.806 1.00 84.38 215 GLN A O 1
ATOM 1639 N N . ALA A 1 216 ? -0.485 -18.347 -19.958 1.00 76.56 216 ALA A N 1
ATOM 1640 C CA . ALA A 1 216 ? -1.196 -19.608 -19.722 1.00 76.56 216 ALA A CA 1
ATOM 1641 C C . ALA A 1 216 ? -1.959 -19.632 -18.381 1.00 76.56 216 ALA A C 1
ATOM 1643 O O . ALA A 1 216 ? -2.977 -20.311 -18.250 1.00 76.56 216 ALA A O 1
ATOM 1644 N N . VAL A 1 217 ? -1.465 -18.892 -17.383 1.00 80.00 217 VAL A N 1
ATOM 1645 C CA . VAL A 1 217 ? -2.109 -18.686 -16.083 1.00 80.00 217 VAL A CA 1
ATOM 1646 C C . VAL A 1 217 ? -2.076 -17.197 -15.771 1.00 80.00 217 VAL A C 1
ATOM 1648 O O . VAL A 1 217 ? -1.022 -16.568 -15.867 1.00 80.00 217 VAL A O 1
ATOM 1651 N N . SER A 1 218 ? -3.215 -16.637 -15.357 1.00 81.50 218 SER A N 1
ATOM 1652 C CA . SER A 1 218 ? -3.275 -15.231 -14.958 1.00 81.50 218 SER A CA 1
ATOM 1653 C C . SER A 1 218 ? -2.291 -14.972 -13.811 1.00 81.50 218 SER A C 1
ATOM 1655 O O . SER A 1 218 ? -2.386 -15.631 -12.770 1.00 81.50 218 SER A O 1
ATOM 1657 N N . PRO A 1 219 ? -1.380 -13.994 -13.942 1.00 84.25 219 PRO A N 1
ATOM 1658 C CA . PRO A 1 219 ? -0.392 -13.729 -12.911 1.00 84.25 219 PRO A CA 1
ATOM 1659 C C . PRO A 1 219 ? -1.078 -13.242 -11.632 1.00 84.25 219 PRO A C 1
ATOM 1661 O O . PRO A 1 219 ? -1.920 -12.338 -11.642 1.00 84.25 219 PRO A O 1
ATOM 1664 N N . ALA A 1 220 ? -0.692 -13.830 -10.502 1.00 86.94 220 ALA A N 1
ATOM 1665 C CA . ALA A 1 220 ? -1.126 -13.365 -9.188 1.00 86.94 220 ALA A CA 1
ATOM 1666 C C . ALA A 1 220 ? -0.494 -12.004 -8.838 1.00 86.94 220 ALA A C 1
ATOM 1668 O O . ALA A 1 220 ? -1.096 -11.198 -8.123 1.00 86.94 220 ALA A O 1
ATOM 1669 N N . ARG A 1 221 ? 0.716 -11.747 -9.359 1.00 90.81 221 ARG A N 1
ATOM 1670 C CA . ARG A 1 221 ? 1.508 -10.540 -9.107 1.00 90.81 221 ARG A CA 1
ATOM 1671 C C . ARG A 1 221 ? 2.106 -9.987 -10.396 1.00 90.81 221 ARG A C 1
ATOM 1673 O O . ARG A 1 221 ? 2.696 -10.736 -11.171 1.00 90.81 221 ARG A O 1
ATOM 1680 N N . ILE A 1 222 ? 1.989 -8.678 -10.589 1.00 94.50 222 ILE A N 1
ATOM 1681 C CA . ILE A 1 222 ? 2.520 -7.949 -11.745 1.00 94.50 222 ILE A CA 1
ATOM 1682 C C . ILE A 1 222 ? 3.326 -6.752 -11.234 1.00 94.50 222 ILE A C 1
ATOM 1684 O O . ILE A 1 222 ? 2.867 -6.037 -10.346 1.00 94.50 222 ILE A O 1
ATOM 1688 N N . ALA A 1 223 ? 4.501 -6.511 -11.807 1.00 96.06 223 ALA A N 1
ATOM 1689 C CA . ALA A 1 223 ? 5.303 -5.313 -11.595 1.00 96.06 223 ALA A CA 1
ATOM 1690 C C . ALA A 1 223 ? 5.343 -4.492 -12.887 1.00 96.06 223 ALA A C 1
ATOM 1692 O O . ALA A 1 223 ? 5.845 -4.968 -13.904 1.00 96.06 223 ALA A O 1
ATOM 1693 N N . LEU A 1 224 ? 4.837 -3.261 -12.844 1.00 96.81 224 LEU A N 1
ATOM 1694 C CA . LEU A 1 224 ? 4.945 -2.302 -13.942 1.00 96.81 224 LEU A CA 1
ATOM 1695 C C . LEU A 1 224 ? 6.225 -1.486 -13.773 1.00 96.81 224 LEU A C 1
ATOM 1697 O O . LEU A 1 224 ? 6.373 -0.772 -12.782 1.00 96.81 224 LEU A O 1
ATOM 1701 N N . TRP A 1 225 ? 7.141 -1.582 -14.730 1.00 96.69 225 TRP A N 1
ATOM 1702 C CA . TRP A 1 225 ? 8.410 -0.868 -14.705 1.00 96.69 225 TRP A CA 1
ATOM 1703 C C . TRP A 1 225 ? 8.279 0.458 -15.451 1.00 96.69 225 TRP A C 1
ATOM 1705 O O . TRP A 1 225 ? 8.015 0.483 -16.655 1.00 96.69 225 TRP A O 1
ATOM 1715 N N . VAL A 1 226 ? 8.492 1.554 -14.725 1.00 94.88 226 VAL A N 1
ATOM 1716 C CA . VAL A 1 226 ? 8.410 2.936 -15.206 1.00 94.88 226 VAL A CA 1
ATOM 1717 C C . VAL A 1 226 ? 9.807 3.557 -15.193 1.00 94.88 226 VAL A C 1
ATOM 1719 O O . VAL A 1 226 ? 10.381 3.792 -14.125 1.00 94.88 226 VAL A O 1
ATOM 1722 N N . GLY A 1 227 ? 10.345 3.811 -16.386 1.00 91.38 227 GLY A N 1
ATOM 1723 C CA . GLY A 1 227 ? 11.657 4.431 -16.577 1.00 91.38 227 GLY A CA 1
ATOM 1724 C C . GLY A 1 227 ? 11.663 5.940 -16.286 1.00 91.38 227 GLY A C 1
ATOM 1725 O O . GLY A 1 227 ? 10.615 6.536 -16.013 1.00 91.38 227 GLY A O 1
ATOM 1726 N N . PRO A 1 228 ? 12.839 6.588 -16.327 1.00 87.06 228 PRO A N 1
ATOM 1727 C CA . PRO A 1 228 ? 12.941 8.044 -16.302 1.00 87.06 228 PRO A CA 1
ATOM 1728 C C . PRO A 1 228 ? 12.471 8.655 -17.638 1.00 87.06 228 PRO A C 1
ATOM 1730 O O . PRO A 1 228 ? 12.238 7.953 -18.618 1.00 87.06 228 PRO A O 1
ATOM 1733 N N . GLU A 1 229 ? 12.385 9.987 -17.704 1.00 81.12 229 GLU A N 1
ATOM 1734 C CA . GLU A 1 229 ? 11.957 10.726 -18.909 1.00 81.12 229 GLU A CA 1
ATOM 1735 C C . GLU A 1 229 ? 12.791 10.397 -20.165 1.00 81.12 229 GLU A C 1
ATOM 1737 O O . GLU A 1 229 ? 12.282 10.486 -21.278 1.00 81.12 229 GLU A O 1
ATOM 1742 N N . GLY A 1 230 ? 14.058 10.000 -19.991 1.00 79.44 230 GLY A N 1
ATOM 1743 C CA . GLY A 1 230 ? 14.966 9.615 -21.078 1.00 79.44 230 GLY A CA 1
ATOM 1744 C C . GLY A 1 230 ? 14.819 8.175 -21.581 1.00 79.44 230 GLY A C 1
ATOM 1745 O O . GLY A 1 230 ? 15.558 7.796 -22.483 1.00 79.44 230 GLY A O 1
ATOM 1746 N N . GLY A 1 231 ? 13.899 7.386 -21.018 1.00 79.25 231 GLY A N 1
ATOM 1747 C CA . GLY A 1 231 ? 13.795 5.952 -21.289 1.00 79.25 231 GLY A CA 1
ATOM 1748 C C . GLY A 1 231 ? 14.741 5.106 -20.432 1.00 79.25 231 GLY A C 1
ATOM 1749 O O . GLY A 1 231 ? 15.401 5.619 -19.525 1.00 79.25 231 GLY A O 1
ATOM 1750 N N . TRP A 1 232 ? 14.736 3.798 -20.691 1.00 80.38 232 TRP A N 1
ATOM 1751 C CA . TRP A 1 232 ? 15.595 2.818 -20.019 1.00 80.38 232 TRP A CA 1
ATOM 1752 C C . TRP A 1 232 ? 17.032 2.851 -20.532 1.00 80.38 232 TRP A C 1
ATOM 1754 O O . TRP A 1 232 ? 17.215 2.988 -21.762 1.00 80.38 232 TRP A O 1
#

Mean predicted aligned error: 7.79 Å

Secondary structure (DSSP, 8-state):
------EEEES-----SSPPTT-SPPP---TT----SPP-TT-EEEPPHHHHHIIIIIS---TT-EEEEEETTEEEEEEEPPSSSS-EEEEEEEEPHHHH----SSEEEEEEE---HHHHHHHHHHHHHTT--EEEEE--TT-TTHHHH--HHHHHHHHHHHHHHHHHTT-SSPPEEEE-SSHHHHHHHHHHTT-EEEE--TT-SS-HHHHHHT-SS--SEEEEEE--TT--

Radius of gyration: 19.4 Å; Cα contacts (8 Å, |Δi|>4): 397; chains: 1; bounding box: 48×37×59 Å

Foldseek 3Di:
DPDDAFEAEFDCQPLDAPDFLPPDPQQPADPPPPVPPDWCAFDKTFGDPVVQCCCCPVVVFAFQDWHWYFDQQWIFIWTWHHDDPTTMIGGHGTDDDVRQADRDNAAEAEEEAQDDLVVLLVCLLVCLLVRHQAYEYAHDPPCPPSVVVDDPVSLVVSQVSQNVSCRVSSHSHRHYYHYDHHPVRVVVRCVSVQEAEDEDDPPDPDDPVVVQVPDPDRGNHYYYYDYPPVGD

Sequence (232 aa):
MAGFCPRFFVGEVGAGRFPEEEAWPAALGDSSMSDSSPDLTGQEFALSGTDAHHALRVLRLRGGDMCEVVVGSAVYAATLQPGGDTVKVSLVRRLEELAAGPRYRHQVGIVQAVVKPSLIDQVIEKGTEVGASFFLLAPSAGSTRWEHVMKEERLTRWRRIAQEAAKQSKRLTVPVVGFSSSLDEAFHNLRHAGVLSVVLQPDAVCGLRELLEEQAVSPARIALWVGPEGGW

pLDDT: mean 83.77, std 15.7, range [33.22, 97.81]

Solvent-accessible surface area (backbone atoms only — not comparable to full-atom values): 13196 Å² total; per-residue (Å²): 130,89,70,92,63,54,53,47,78,44,77,90,67,71,81,54,72,59,61,62,93,81,59,66,76,76,50,62,65,65,101,73,70,72,81,77,66,75,85,59,58,73,42,75,46,68,48,52,76,69,55,32,45,42,41,49,71,72,69,56,55,50,53,69,40,69,31,34,39,33,48,73,90,44,27,24,41,24,28,32,50,66,76,74,100,61,49,35,35,36,28,71,37,76,45,56,65,88,77,37,36,76,80,56,58,51,36,39,26,38,34,36,36,44,65,63,65,72,57,52,52,48,50,41,32,52,37,31,55,78,58,34,45,31,39,36,34,22,47,48,91,71,22,75,70,38,69,82,66,64,41,71,71,48,55,53,49,49,41,49,42,18,45,52,27,15,38,76,55,36,46,58,62,59,38,38,59,32,75,35,94,30,53,66,58,43,49,50,55,37,51,74,63,64,31,48,78,43,78,65,58,96,83,55,94,68,54,74,68,57,63,53,69,69,41,95,61,80,68,49,27,38,32,41,33,42,56,44,98,85,42,124